Protein AF-A0A430REA7-F1 (afdb_monomer)

Radius of gyration: 22.7 Å; Cα contacts (8 Å, |Δi|>4): 441; chains: 1; bounding box: 52×57×70 Å

Mean predicted aligned error: 5.87 Å

Structure (mmCIF, N/CA/C/O backbone):
data_AF-A0A430REA7-F1
#
_entry.id   AF-A0A430REA7-F1
#
loop_
_atom_site.group_PDB
_atom_site.id
_atom_site.type_symbol
_atom_site.label_atom_id
_atom_site.label_alt_id
_atom_site.label_comp_id
_atom_site.label_asym_id
_atom_site.label_entity_id
_atom_site.label_seq_id
_atom_site.pdbx_PDB_ins_code
_atom_site.Cartn_x
_atom_site.Cartn_y
_atom_site.Cartn_z
_atom_site.occupancy
_atom_site.B_iso_or_equiv
_atom_site.auth_seq_id
_atom_site.auth_comp_id
_atom_site.auth_asym_id
_atom_site.auth_atom_id
_atom_site.pdbx_PDB_model_num
ATOM 1 N N . MET A 1 1 ? 3.239 -34.292 -0.287 1.00 52.84 1 MET A N 1
ATOM 2 C CA . MET A 1 1 ? 4.625 -33.836 -0.540 1.00 52.84 1 MET A CA 1
ATOM 3 C C . MET A 1 1 ? 4.836 -33.362 -1.980 1.00 52.84 1 MET A C 1
ATOM 5 O O . MET A 1 1 ? 5.429 -32.308 -2.137 1.00 52.84 1 MET A O 1
ATOM 9 N N . ALA A 1 2 ? 4.280 -34.024 -3.008 1.00 64.25 2 ALA A N 1
ATOM 10 C CA . ALA A 1 2 ? 4.435 -33.607 -4.414 1.00 64.25 2 ALA A CA 1
ATOM 11 C C . ALA A 1 2 ? 3.941 -32.174 -4.736 1.00 64.25 2 ALA A C 1
ATOM 13 O O . ALA A 1 2 ? 4.671 -31.403 -5.347 1.00 64.25 2 ALA A O 1
ATOM 14 N N . LEU A 1 3 ? 2.751 -31.774 -4.264 1.00 64.19 3 LEU A N 1
ATOM 15 C CA . LEU A 1 3 ? 2.187 -30.442 -4.552 1.00 64.19 3 LEU A CA 1
ATOM 16 C C . LEU A 1 3 ? 3.009 -29.290 -3.945 1.00 64.19 3 LEU A C 1
ATOM 18 O O . LEU A 1 3 ? 3.181 -28.255 -4.576 1.00 64.19 3 LEU A O 1
ATOM 22 N N . ALA A 1 4 ? 3.546 -29.481 -2.737 1.00 61.09 4 ALA A N 1
ATOM 23 C CA . ALA A 1 4 ? 4.394 -28.481 -2.088 1.00 61.09 4 ALA A CA 1
ATOM 24 C C . ALA A 1 4 ? 5.724 -28.291 -2.836 1.00 61.09 4 ALA A C 1
ATOM 26 O O . ALA A 1 4 ? 6.192 -27.166 -2.958 1.00 61.09 4 ALA A O 1
ATOM 27 N N . GLY A 1 5 ? 6.289 -29.374 -3.385 1.00 67.50 5 GLY A N 1
ATOM 28 C CA . GLY A 1 5 ? 7.481 -29.310 -4.231 1.00 67.50 5 GLY A CA 1
ATOM 29 C C . GLY A 1 5 ? 7.234 -28.538 -5.527 1.00 67.50 5 GLY A C 1
ATOM 30 O O . GLY A 1 5 ? 8.020 -27.660 -5.857 1.00 67.50 5 GLY A O 1
ATOM 31 N N . VAL A 1 6 ? 6.110 -28.798 -6.209 1.00 72.62 6 VAL A N 1
ATOM 32 C CA . VAL A 1 6 ? 5.724 -28.075 -7.438 1.00 72.62 6 VAL A CA 1
ATOM 33 C C . VAL A 1 6 ? 5.511 -26.588 -7.168 1.00 72.62 6 VAL A C 1
ATOM 35 O O . VAL A 1 6 ? 5.993 -25.748 -7.920 1.00 72.62 6 VAL A O 1
ATOM 38 N N . LEU A 1 7 ? 4.834 -26.253 -6.069 1.00 71.12 7 LEU A N 1
ATOM 39 C CA . LEU A 1 7 ? 4.615 -24.862 -5.686 1.00 71.12 7 LEU A CA 1
ATOM 40 C C . LEU A 1 7 ? 5.923 -24.166 -5.283 1.00 71.12 7 LEU A C 1
ATOM 42 O O . LEU A 1 7 ? 6.048 -22.978 -5.502 1.00 71.12 7 LEU A O 1
ATOM 46 N N . ALA A 1 8 ? 6.933 -24.871 -4.769 1.00 76.25 8 ALA A N 1
ATOM 47 C CA . ALA A 1 8 ? 8.230 -24.265 -4.459 1.00 76.25 8 ALA A CA 1
ATOM 48 C C . ALA A 1 8 ? 9.131 -24.037 -5.693 1.00 76.25 8 ALA A C 1
ATOM 50 O O . ALA A 1 8 ? 10.136 -23.334 -5.578 1.00 76.25 8 ALA A O 1
ATOM 51 N N . LEU A 1 9 ? 8.800 -24.595 -6.866 1.00 82.50 9 LEU A N 1
ATOM 52 C CA . LEU A 1 9 ? 9.648 -24.526 -8.067 1.00 82.50 9 LEU A CA 1
ATOM 53 C C . LEU A 1 9 ? 10.026 -23.104 -8.504 1.00 82.50 9 LEU A C 1
ATOM 55 O O . LEU A 1 9 ? 11.208 -22.902 -8.784 1.00 82.50 9 LEU A O 1
ATOM 59 N N . PRO A 1 10 ? 9.113 -22.110 -8.537 1.00 82.88 10 PRO A N 1
ATOM 60 C CA . PRO A 1 10 ? 9.491 -20.749 -8.906 1.00 82.88 10 PRO A CA 1
ATOM 61 C C . PRO A 1 10 ? 10.575 -20.201 -7.965 1.00 82.88 10 PRO A C 1
ATOM 63 O O . PRO A 1 10 ? 11.569 -19.627 -8.407 1.00 82.88 10 PRO A O 1
ATOM 66 N N . LEU A 1 11 ? 10.432 -20.440 -6.659 1.00 81.06 11 LEU A N 1
ATOM 67 C CA . LEU A 1 11 ? 11.394 -19.974 -5.662 1.00 81.06 11 LEU A CA 1
ATOM 68 C C . LEU A 1 11 ? 12.746 -20.665 -5.782 1.00 81.06 11 LEU A C 1
ATOM 70 O O . LEU A 1 11 ? 13.776 -20.011 -5.655 1.00 81.06 11 LEU A O 1
ATOM 74 N N . LEU A 1 12 ? 12.749 -21.970 -6.048 1.00 85.19 12 LEU A N 1
ATOM 75 C CA . LEU A 1 12 ? 13.980 -22.727 -6.268 1.00 85.19 12 LEU A CA 1
ATOM 76 C C . LEU A 1 12 ? 14.701 -22.263 -7.539 1.00 85.19 12 LEU A C 1
ATOM 78 O O . LEU A 1 12 ? 15.918 -22.082 -7.508 1.00 85.19 12 LEU A O 1
ATOM 82 N N . ALA A 1 13 ? 13.963 -22.008 -8.624 1.00 85.38 13 ALA A N 1
ATOM 83 C CA . ALA A 1 13 ? 14.522 -21.455 -9.856 1.00 85.38 13 ALA A CA 1
ATOM 84 C C . ALA A 1 13 ? 15.160 -20.082 -9.598 1.00 85.38 13 ALA A C 1
ATOM 86 O O . ALA A 1 13 ? 16.309 -19.850 -9.977 1.00 85.38 13 ALA A O 1
ATOM 87 N N . LEU A 1 14 ? 14.459 -19.215 -8.863 1.00 86.50 14 LEU A N 1
ATOM 88 C CA . LEU A 1 14 ? 14.962 -17.901 -8.477 1.00 86.50 14 LEU A CA 1
ATOM 89 C C . LEU A 1 14 ? 16.229 -17.995 -7.622 1.00 86.50 14 LEU A C 1
ATOM 91 O O . LEU A 1 14 ? 17.221 -17.347 -7.946 1.00 86.50 14 LEU A O 1
ATOM 95 N N . LEU A 1 15 ? 16.223 -18.826 -6.575 1.00 86.62 15 LEU A N 1
ATOM 96 C CA . LEU A 1 15 ? 17.383 -19.044 -5.706 1.00 86.62 15 LEU A CA 1
ATOM 97 C C . LEU A 1 15 ? 18.589 -19.532 -6.509 1.00 86.62 15 LEU A C 1
ATOM 99 O O . LEU A 1 15 ? 19.678 -18.985 -6.365 1.00 86.62 15 LEU A O 1
ATOM 103 N N . SER A 1 16 ? 18.390 -20.521 -7.383 1.00 88.31 16 SER A N 1
ATOM 104 C CA . SER A 1 16 ? 19.478 -21.106 -8.168 1.00 88.31 16 SER A CA 1
ATOM 105 C C . SER A 1 16 ? 20.167 -20.088 -9.080 1.00 88.31 16 SER A C 1
ATOM 107 O O . SER A 1 16 ? 21.394 -20.073 -9.152 1.00 88.31 16 SER A O 1
ATOM 109 N N . ARG A 1 17 ? 19.400 -19.197 -9.725 1.00 87.88 17 ARG A N 1
ATOM 110 C CA . ARG A 1 17 ? 19.945 -18.155 -10.604 1.00 87.88 17 ARG A CA 1
ATOM 111 C C . ARG A 1 17 ? 20.570 -17.001 -9.817 1.00 87.88 17 ARG A C 1
ATOM 113 O O . ARG A 1 17 ? 21.619 -16.499 -10.198 1.00 87.88 17 ARG A O 1
ATOM 120 N N . ALA A 1 18 ? 19.963 -16.621 -8.695 1.00 88.62 18 ALA A N 1
ATOM 121 C CA . ALA A 1 18 ? 20.412 -15.504 -7.869 1.00 88.62 18 ALA A CA 1
ATOM 122 C C . ALA A 1 18 ? 21.777 -15.730 -7.192 1.00 88.62 18 ALA A C 1
ATOM 124 O O . ALA A 1 18 ? 22.499 -14.763 -6.956 1.00 88.62 18 ALA A O 1
ATOM 125 N N . LEU A 1 19 ? 22.153 -16.982 -6.892 1.00 88.50 19 LEU A N 1
ATOM 126 C CA . LEU A 1 19 ? 23.428 -17.304 -6.231 1.00 88.50 19 LEU A CA 1
ATOM 127 C C . LEU A 1 19 ? 24.657 -16.798 -7.006 1.00 88.50 19 LEU A C 1
ATOM 129 O O . LEU A 1 19 ? 25.647 -16.419 -6.385 1.00 88.50 19 LEU A O 1
ATOM 133 N N . GLY A 1 20 ? 24.581 -16.748 -8.341 1.00 89.88 20 GLY A N 1
ATOM 134 C CA . GLY A 1 20 ? 25.658 -16.231 -9.193 1.00 89.88 20 GLY A CA 1
ATOM 135 C C . GLY A 1 20 ? 25.847 -14.711 -9.126 1.00 89.88 20 GLY A C 1
ATOM 136 O O . GLY A 1 20 ? 26.911 -14.224 -9.487 1.00 89.88 20 GLY A O 1
ATOM 137 N N . HIS A 1 21 ? 24.855 -13.975 -8.616 1.00 90.94 21 HIS A N 1
ATOM 138 C CA . HIS A 1 21 ? 24.785 -12.508 -8.666 1.00 90.94 21 HIS A CA 1
ATOM 139 C C . HIS A 1 21 ? 24.723 -11.861 -7.271 1.00 90.94 21 HIS A C 1
ATOM 141 O O . HIS A 1 21 ? 24.346 -10.699 -7.120 1.00 90.94 21 HIS A O 1
ATOM 147 N N . LEU A 1 22 ? 25.095 -12.599 -6.217 1.00 87.06 22 LEU A N 1
ATOM 148 C CA . LEU A 1 22 ? 25.048 -12.093 -4.839 1.00 87.06 22 LEU A CA 1
ATOM 149 C C . LEU A 1 22 ? 25.980 -10.898 -4.603 1.00 87.06 22 LEU A C 1
ATOM 151 O O . LEU A 1 22 ? 25.633 -10.012 -3.827 1.00 87.06 22 LEU A O 1
ATOM 155 N N . ALA A 1 23 ? 27.143 -10.867 -5.260 1.00 87.69 23 ALA A N 1
ATOM 156 C CA . ALA A 1 23 ? 28.088 -9.758 -5.136 1.00 87.69 23 ALA A CA 1
ATOM 157 C C . ALA A 1 23 ? 27.493 -8.454 -5.692 1.00 87.69 23 ALA A C 1
ATOM 159 O O . ALA A 1 23 ? 27.459 -7.448 -4.990 1.00 87.69 23 ALA A O 1
ATOM 160 N N . GLU A 1 24 ? 26.926 -8.509 -6.900 1.00 85.00 24 GLU A N 1
ATOM 161 C CA . GLU A 1 24 ? 26.259 -7.380 -7.563 1.00 85.00 24 GLU A CA 1
ATOM 162 C C . GLU A 1 24 ? 25.025 -6.912 -6.782 1.00 85.00 24 GLU A C 1
ATOM 164 O O . GLU A 1 24 ? 24.774 -5.716 -6.643 1.00 85.00 24 GLU A O 1
ATOM 169 N N . ALA A 1 25 ? 24.261 -7.847 -6.208 1.00 83.62 25 ALA A N 1
ATOM 170 C CA . ALA A 1 25 ? 23.158 -7.503 -5.318 1.00 83.62 25 ALA A CA 1
ATOM 171 C C . ALA A 1 25 ? 23.638 -6.870 -4.004 1.00 83.62 25 ALA A C 1
ATOM 173 O O . ALA A 1 25 ? 22.914 -6.063 -3.421 1.00 83.62 25 ALA A O 1
ATOM 174 N N . GLY A 1 26 ? 24.838 -7.211 -3.530 1.00 86.56 26 GLY A N 1
ATOM 175 C CA . GLY A 1 26 ? 25.468 -6.590 -2.366 1.00 86.56 26 GLY A CA 1
ATOM 176 C C . GLY A 1 26 ? 25.757 -5.099 -2.564 1.00 86.56 26 GLY A C 1
ATOM 177 O O . GLY A 1 26 ? 25.690 -4.335 -1.602 1.00 86.56 26 GLY A O 1
ATOM 178 N N . GLU A 1 27 ? 25.990 -4.660 -3.803 1.00 89.81 27 GLU A N 1
ATOM 179 C CA . GLU A 1 27 ? 26.187 -3.242 -4.128 1.00 89.81 27 GLU A CA 1
ATOM 180 C C . GLU A 1 27 ? 24.910 -2.412 -3.929 1.00 89.81 27 GLU A C 1
ATOM 182 O O . GLU A 1 27 ? 24.995 -1.231 -3.607 1.00 89.81 27 GLU A O 1
ATOM 187 N N . ALA A 1 28 ? 23.729 -3.031 -4.037 1.00 90.94 28 ALA A N 1
ATOM 188 C CA . ALA A 1 28 ? 22.422 -2.380 -3.902 1.00 90.94 28 ALA A CA 1
ATOM 189 C C . ALA A 1 28 ? 21.916 -2.266 -2.445 1.00 90.94 28 ALA A C 1
ATOM 191 O O . ALA A 1 28 ? 20.705 -2.183 -2.198 1.00 90.94 28 ALA A O 1
ATOM 192 N N . TRP A 1 29 ? 22.816 -2.306 -1.457 1.00 93.31 29 TRP A N 1
ATOM 193 C CA . TRP A 1 29 ? 22.459 -2.250 -0.032 1.00 93.31 29 TRP A CA 1
ATOM 194 C C . TRP A 1 29 ? 21.768 -0.933 0.357 1.00 93.31 29 TRP A C 1
ATOM 196 O O . TRP A 1 29 ? 20.893 -0.921 1.223 1.00 93.31 29 TRP A O 1
ATOM 206 N N . ASP A 1 30 ? 22.123 0.170 -0.298 1.00 95.12 30 ASP A N 1
ATOM 207 C CA . ASP A 1 30 ? 21.530 1.493 -0.108 1.00 95.12 30 ASP A CA 1
ATOM 208 C C . ASP A 1 30 ? 20.049 1.500 -0.525 1.00 95.12 30 ASP A C 1
ATOM 210 O O . ASP A 1 30 ? 19.182 1.977 0.213 1.00 95.12 30 ASP A O 1
ATOM 214 N N . VAL A 1 31 ? 19.729 0.868 -1.657 1.00 96.25 31 VAL A N 1
ATOM 215 C CA . VAL A 1 31 ? 18.356 0.678 -2.140 1.00 96.25 31 VAL A CA 1
ATOM 216 C C . VAL A 1 31 ? 17.584 -0.287 -1.241 1.00 96.25 31 VAL A C 1
ATOM 218 O O . VAL A 1 31 ? 16.389 -0.078 -0.996 1.00 96.25 31 VAL A O 1
ATOM 221 N N . ALA A 1 32 ? 18.242 -1.314 -0.697 1.00 95.75 32 ALA A N 1
ATOM 222 C CA . ALA A 1 32 ? 17.638 -2.201 0.294 1.00 95.75 32 ALA A CA 1
ATOM 223 C C . ALA A 1 32 ? 17.255 -1.435 1.574 1.00 95.75 32 ALA A C 1
ATOM 225 O O . ALA A 1 32 ? 16.122 -1.560 2.046 1.00 95.75 32 ALA A O 1
ATOM 226 N N . LEU A 1 33 ? 18.142 -0.576 2.089 1.00 96.50 33 LEU A N 1
ATOM 227 C CA . LEU A 1 33 ? 17.845 0.290 3.232 1.00 96.50 33 LEU A CA 1
ATOM 228 C C . LEU A 1 33 ? 16.743 1.303 2.931 1.00 96.50 33 LEU A C 1
ATOM 230 O O . LEU A 1 33 ? 15.863 1.492 3.769 1.00 96.50 33 LEU A O 1
ATOM 234 N N . ASN A 1 34 ? 16.738 1.919 1.748 1.00 96.56 34 ASN A N 1
ATOM 235 C CA . ASN A 1 34 ? 15.669 2.840 1.366 1.00 96.56 34 ASN A CA 1
ATOM 236 C C . ASN A 1 34 ? 14.310 2.123 1.294 1.00 96.56 34 ASN A C 1
ATOM 238 O O . ASN A 1 34 ? 13.304 2.620 1.796 1.00 96.56 34 ASN A O 1
ATOM 242 N N . SER A 1 35 ? 14.288 0.907 0.742 1.00 97.12 35 SER A N 1
ATOM 243 C CA . SER A 1 35 ? 13.084 0.068 0.682 1.00 97.12 35 SER A CA 1
ATOM 244 C C . SER A 1 35 ? 12.581 -0.297 2.074 1.00 97.12 35 SER A C 1
ATOM 246 O O . SER A 1 35 ? 11.384 -0.183 2.340 1.00 97.12 35 SER A O 1
ATOM 248 N N . LEU A 1 36 ? 13.485 -0.683 2.978 1.00 97.19 36 LEU A N 1
ATOM 249 C CA . LEU A 1 36 ? 13.166 -0.963 4.376 1.00 97.19 36 LEU A CA 1
ATOM 250 C C . LEU A 1 36 ? 12.613 0.284 5.081 1.00 97.19 36 LEU A C 1
ATOM 252 O O . LEU A 1 36 ? 11.558 0.217 5.707 1.00 97.19 36 LEU A O 1
ATOM 256 N N . ALA A 1 37 ? 13.292 1.425 4.956 1.00 98.12 37 ALA A N 1
ATOM 257 C CA . ALA A 1 37 ? 12.905 2.670 5.609 1.00 98.12 37 ALA A CA 1
ATOM 258 C C . ALA A 1 37 ? 11.532 3.161 5.133 1.00 98.12 37 ALA A C 1
ATOM 260 O O . ALA A 1 37 ? 10.659 3.442 5.956 1.00 98.12 37 ALA A O 1
ATOM 261 N N . LEU A 1 38 ? 11.310 3.215 3.815 1.00 98.31 38 LEU A N 1
ATOM 262 C CA . LEU A 1 38 ? 10.045 3.665 3.239 1.00 98.31 38 LEU A CA 1
ATOM 263 C C . LEU A 1 38 ? 8.897 2.711 3.574 1.00 98.31 38 LEU A C 1
ATOM 265 O O . LEU A 1 38 ? 7.826 3.172 3.967 1.00 98.31 38 LEU A O 1
ATOM 269 N N . SER A 1 39 ? 9.095 1.395 3.449 1.00 97.75 39 SER A N 1
ATOM 270 C CA . SER A 1 39 ? 8.041 0.417 3.758 1.00 97.75 39 SER A CA 1
ATOM 271 C C . SER A 1 39 ? 7.704 0.386 5.251 1.00 97.75 39 SER A C 1
ATOM 273 O O . SER A 1 39 ? 6.524 0.347 5.605 1.00 97.75 39 SER A O 1
ATOM 275 N N . ALA A 1 40 ? 8.694 0.489 6.144 1.00 98.00 40 ALA A N 1
ATOM 276 C CA . ALA A 1 40 ? 8.465 0.584 7.584 1.00 98.00 40 ALA A CA 1
ATOM 277 C C . ALA A 1 40 ? 7.733 1.881 7.959 1.00 98.00 40 ALA A C 1
ATOM 279 O O . ALA A 1 40 ? 6.707 1.838 8.642 1.00 98.00 40 ALA A O 1
ATOM 280 N N . LEU A 1 41 ? 8.202 3.034 7.471 1.00 98.56 41 LEU A N 1
ATOM 281 C CA . LEU A 1 41 ? 7.573 4.324 7.752 1.00 98.56 41 LEU A CA 1
ATOM 282 C C . LEU A 1 41 ? 6.157 4.401 7.169 1.00 98.56 41 LEU A C 1
ATOM 284 O O . LEU A 1 41 ? 5.222 4.771 7.877 1.00 98.56 41 LEU A O 1
ATOM 288 N N . GLY A 1 42 ? 5.972 3.982 5.917 1.00 98.62 42 GLY A N 1
ATOM 289 C CA . GLY A 1 42 ? 4.661 3.910 5.277 1.00 98.62 42 GLY A CA 1
ATOM 290 C C . GLY A 1 42 ? 3.697 2.996 6.035 1.00 98.62 42 GLY A C 1
ATOM 291 O O . GLY A 1 42 ? 2.528 3.343 6.207 1.00 98.62 42 GLY A O 1
ATOM 292 N N . THR A 1 43 ? 4.187 1.877 6.576 1.00 98.44 43 THR A N 1
ATOM 293 C CA . THR A 1 43 ? 3.389 0.973 7.417 1.00 98.44 43 THR A CA 1
ATOM 294 C C . THR A 1 43 ? 2.934 1.666 8.693 1.00 98.44 43 THR A C 1
ATOM 296 O O . THR A 1 43 ? 1.753 1.610 9.026 1.00 98.44 43 THR A O 1
ATOM 299 N N . LEU A 1 44 ? 3.837 2.356 9.395 1.00 98.44 44 LEU A N 1
ATOM 300 C CA . LEU A 1 44 ? 3.504 3.077 10.626 1.00 98.44 44 LEU A CA 1
ATOM 301 C C . LEU A 1 44 ? 2.480 4.193 10.380 1.00 98.44 44 LEU A C 1
ATOM 303 O O . LEU A 1 44 ? 1.517 4.309 11.139 1.00 98.44 44 LEU A O 1
ATOM 307 N N . LEU A 1 45 ? 2.651 4.971 9.307 1.00 98.69 45 LEU A N 1
ATOM 308 C CA . LEU A 1 45 ? 1.713 6.029 8.918 1.00 98.69 45 LEU A CA 1
ATOM 309 C C . LEU A 1 45 ? 0.329 5.455 8.596 1.00 98.69 45 LEU A C 1
ATOM 311 O O . LEU A 1 45 ? -0.681 5.920 9.127 1.00 98.69 45 LEU A O 1
ATOM 315 N N . THR A 1 46 ? 0.289 4.395 7.789 1.00 98.56 46 THR A N 1
ATOM 316 C CA . THR A 1 46 ? -0.952 3.736 7.367 1.00 98.56 46 THR A CA 1
ATOM 317 C C . THR A 1 46 ? -1.675 3.074 8.544 1.00 98.56 46 THR A C 1
ATOM 319 O O . THR A 1 46 ? -2.889 3.213 8.682 1.00 98.56 46 THR A O 1
ATOM 322 N N . LEU A 1 47 ? -0.947 2.391 9.436 1.00 97.75 47 LEU A N 1
ATOM 323 C CA . LEU A 1 47 ? -1.509 1.822 10.665 1.00 97.75 47 LEU A CA 1
ATOM 324 C C . LEU A 1 47 ? -2.068 2.910 11.578 1.00 97.75 47 LEU A C 1
ATOM 326 O O . LEU A 1 47 ? -3.191 2.784 12.067 1.00 97.75 47 LEU A O 1
ATOM 330 N N . GLY A 1 48 ? -1.298 3.976 11.811 1.00 98.00 48 GLY A N 1
ATOM 331 C CA . GLY A 1 48 ? -1.707 5.084 12.668 1.00 98.00 48 GLY A CA 1
ATOM 332 C C . GLY A 1 48 ? -2.991 5.741 12.167 1.00 98.00 48 GLY A C 1
ATOM 333 O O . GLY A 1 48 ? -3.930 5.946 12.941 1.00 98.00 48 GLY A O 1
ATOM 334 N N . LEU A 1 49 ? -3.070 6.000 10.862 1.00 98.50 49 LEU A N 1
ATOM 335 C CA . LEU A 1 49 ? -4.246 6.602 10.247 1.00 98.50 49 LEU A CA 1
ATOM 336 C C . LEU A 1 49 ? -5.435 5.634 10.188 1.00 98.50 49 LEU A C 1
ATOM 338 O O . LEU A 1 49 ? -6.555 6.028 10.508 1.00 98.50 49 LEU A O 1
ATOM 342 N N . GLY A 1 50 ? -5.201 4.354 9.890 1.00 98.19 50 GLY A N 1
ATOM 343 C CA . GLY A 1 50 ? -6.220 3.303 9.945 1.00 98.19 50 GLY A CA 1
ATOM 344 C C . GLY A 1 50 ? -6.840 3.150 11.338 1.00 98.19 50 GLY A C 1
ATOM 345 O O . GLY A 1 50 ? -8.061 3.052 11.460 1.00 98.19 50 GLY A O 1
ATOM 346 N N . LEU A 1 51 ? -6.030 3.215 12.403 1.00 97.19 51 LEU A N 1
ATOM 347 C CA . LEU A 1 51 ? -6.511 3.249 13.789 1.00 97.19 51 LEU A CA 1
ATOM 348 C C . LEU A 1 51 ? -7.316 4.513 14.089 1.00 97.19 51 LEU A C 1
ATOM 350 O O . LEU A 1 51 ? -8.374 4.424 14.713 1.00 97.19 51 LEU A O 1
ATOM 354 N N . ALA A 1 52 ? -6.836 5.679 13.649 1.00 97.62 52 ALA A N 1
ATOM 355 C CA . ALA A 1 52 ? -7.526 6.948 13.853 1.00 97.62 52 ALA A CA 1
ATOM 356 C C . ALA A 1 52 ? -8.904 6.959 13.171 1.00 97.62 52 ALA A C 1
ATOM 358 O O . ALA A 1 52 ? -9.892 7.371 13.783 1.00 97.62 52 ALA A O 1
ATOM 359 N N . LEU A 1 53 ? -9.003 6.433 11.947 1.00 98.12 53 LEU A N 1
ATOM 360 C CA . LEU A 1 53 ? -10.276 6.258 11.247 1.00 98.12 53 LEU A CA 1
ATOM 361 C C . LEU A 1 53 ? -11.148 5.184 11.885 1.00 98.12 53 LEU A C 1
ATOM 363 O O . LEU A 1 53 ? -12.350 5.388 12.004 1.00 98.12 53 LEU A O 1
ATOM 367 N N . GLY A 1 54 ? -10.564 4.073 12.345 1.00 96.81 54 GLY A N 1
ATOM 368 C CA . GLY A 1 54 ? -11.272 3.037 13.100 1.00 96.81 54 GLY A CA 1
ATOM 369 C C . GLY A 1 54 ? -11.951 3.632 14.329 1.00 96.81 54 GLY A C 1
ATOM 370 O O . GLY A 1 54 ? -13.144 3.440 14.559 1.00 96.81 54 GLY A O 1
ATOM 371 N N . TRP A 1 55 ? -11.202 4.438 15.075 1.00 95.69 55 TRP A N 1
ATOM 372 C CA . TRP A 1 55 ? -11.689 5.168 16.235 1.00 95.69 55 TRP A CA 1
ATOM 373 C C . TRP A 1 55 ? -12.793 6.159 15.871 1.00 95.69 55 TRP A C 1
ATOM 375 O O . TRP A 1 55 ? -13.850 6.174 16.506 1.00 95.69 55 TRP A O 1
ATOM 385 N N . ALA A 1 56 ? -12.568 6.971 14.836 1.00 97.44 56 ALA A N 1
ATOM 386 C CA . ALA A 1 56 ? -13.530 7.959 14.371 1.00 97.44 56 ALA A CA 1
ATOM 387 C C . ALA A 1 56 ? -14.827 7.304 13.872 1.00 97.44 56 ALA A C 1
ATOM 389 O O . ALA A 1 56 ? -15.916 7.793 14.160 1.00 97.44 56 ALA A O 1
ATOM 390 N N . ALA A 1 57 ? -14.734 6.161 13.197 1.00 97.12 57 ALA A N 1
ATOM 391 C CA . ALA A 1 57 ? -15.888 5.419 12.719 1.00 97.12 57 ALA A CA 1
ATOM 392 C C . ALA A 1 57 ? -16.731 4.853 13.861 1.00 97.12 57 ALA A C 1
ATOM 394 O O . ALA A 1 57 ? -17.953 5.020 13.870 1.00 97.12 57 ALA A O 1
ATOM 395 N N . LEU A 1 58 ? -16.076 4.226 14.843 1.00 95.44 58 LEU A N 1
ATOM 396 C CA . LEU A 1 58 ? -16.737 3.622 16.000 1.00 95.44 58 LEU A CA 1
ATOM 397 C C . LEU A 1 58 ? -17.376 4.681 16.904 1.00 95.44 58 LEU A C 1
ATOM 399 O O . LEU A 1 58 ? -18.507 4.504 17.345 1.00 95.44 58 LEU A O 1
ATOM 403 N N . LEU A 1 59 ? -16.689 5.803 17.152 1.00 94.69 59 LEU A N 1
ATOM 404 C CA . LEU A 1 59 ? -17.246 6.904 17.943 1.00 94.69 59 LEU A CA 1
ATOM 405 C C . LEU A 1 59 ? -18.232 7.773 17.166 1.00 94.69 59 LEU A C 1
ATOM 407 O O . LEU A 1 59 ? -19.067 8.424 17.782 1.00 94.69 59 LEU A O 1
ATOM 411 N N . GLY A 1 60 ? -18.116 7.842 15.843 1.00 96.19 60 GLY A N 1
ATOM 412 C CA . GLY A 1 60 ? -18.970 8.652 14.979 1.00 96.19 60 GLY A CA 1
ATOM 413 C C . GLY A 1 60 ? -20.252 7.954 14.537 1.00 96.19 60 GLY A C 1
ATOM 414 O O . GLY A 1 60 ? -21.139 8.619 14.007 1.00 96.19 60 GLY A O 1
ATOM 415 N N . GLY A 1 61 ? -20.360 6.637 14.735 1.00 95.12 61 GLY A N 1
ATOM 416 C CA . GLY A 1 61 ? -21.453 5.845 14.170 1.00 95.12 61 GLY A CA 1
ATOM 417 C C . GLY A 1 61 ? -21.441 5.892 12.642 1.00 95.12 61 GLY A C 1
ATOM 418 O O . GLY A 1 61 ? -22.467 6.158 12.016 1.00 95.12 61 GLY A O 1
ATOM 419 N N . VAL A 1 62 ? -20.259 5.730 12.038 1.00 96.06 62 VAL A N 1
ATOM 420 C CA . VAL A 1 62 ? -20.101 5.735 10.578 1.00 96.06 62 VAL A CA 1
ATOM 421 C C . VAL A 1 62 ? -20.814 4.520 9.979 1.00 96.06 62 VAL A C 1
ATOM 423 O O . VAL A 1 62 ? -20.580 3.384 10.386 1.00 96.06 62 VAL A O 1
ATOM 426 N N . GLY A 1 63 ? -21.708 4.781 9.023 1.00 94.25 63 GLY A N 1
ATOM 427 C CA . GLY A 1 63 ? -22.481 3.759 8.320 1.00 94.25 63 GLY A CA 1
ATOM 428 C C . GLY A 1 63 ? -21.793 3.235 7.056 1.00 94.25 63 GLY A C 1
ATOM 429 O O . GLY A 1 63 ? -20.827 3.814 6.562 1.00 94.25 63 GLY A O 1
ATOM 430 N N . ARG A 1 64 ? -22.360 2.163 6.490 1.00 94.88 64 ARG A N 1
ATOM 431 C CA . ARG A 1 64 ? -21.813 1.418 5.339 1.00 94.88 64 ARG A CA 1
ATOM 432 C C . ARG A 1 64 ? -21.546 2.267 4.095 1.00 94.88 64 ARG A C 1
ATOM 434 O O . ARG A 1 64 ? -20.603 1.983 3.370 1.00 94.88 64 ARG A O 1
ATOM 441 N N . SER A 1 65 ? -22.360 3.288 3.833 1.00 95.81 65 SER A N 1
ATOM 442 C CA . SER A 1 65 ? -22.196 4.148 2.654 1.00 95.81 65 SER A CA 1
ATOM 443 C C . SER A 1 65 ? -20.875 4.915 2.689 1.00 95.81 65 SER A C 1
ATOM 445 O O . SER A 1 65 ? -20.127 4.906 1.717 1.00 95.81 65 SER A O 1
ATOM 447 N N . LEU A 1 66 ? -20.555 5.529 3.828 1.00 96.19 66 LEU A N 1
ATOM 448 C CA . LEU A 1 66 ? -19.338 6.317 3.988 1.00 96.19 66 LEU A CA 1
ATOM 449 C C . LEU A 1 66 ? -18.089 5.429 4.084 1.00 96.19 66 LEU A C 1
ATOM 451 O O . LEU A 1 66 ? -17.034 5.799 3.578 1.00 96.19 66 LEU A O 1
ATOM 455 N N . GLU A 1 67 ? -18.213 4.230 4.661 1.00 97.12 67 GLU A N 1
ATOM 456 C CA . GLU A 1 67 ? -17.166 3.203 4.554 1.00 97.12 67 GLU A CA 1
ATOM 457 C C . GLU A 1 67 ? -16.931 2.786 3.105 1.00 97.12 67 GLU A C 1
ATOM 459 O O . GLU A 1 67 ? -15.787 2.635 2.693 1.00 97.12 67 GLU A O 1
ATOM 464 N N . GLY A 1 68 ? -18.004 2.649 2.322 1.00 97.19 68 GLY A N 1
ATOM 465 C CA . GLY A 1 68 ? -17.929 2.390 0.890 1.00 97.19 68 GLY A CA 1
ATOM 466 C C . GLY A 1 68 ? -17.107 3.452 0.163 1.00 97.19 68 GLY A C 1
ATOM 467 O O . GLY A 1 68 ? -16.215 3.095 -0.595 1.00 97.19 68 GLY A O 1
ATOM 468 N N . VAL A 1 69 ? -17.328 4.740 0.453 1.00 96.88 69 VAL A N 1
ATOM 469 C CA . VAL A 1 69 ? -16.535 5.846 -0.122 1.00 96.88 69 VAL A CA 1
ATOM 470 C C . VAL A 1 69 ? -15.046 5.705 0.202 1.00 96.88 69 VAL A C 1
ATOM 472 O O . VAL A 1 69 ? -14.217 5.840 -0.693 1.00 96.88 69 VAL A O 1
ATOM 475 N N . LEU A 1 70 ? -14.702 5.383 1.454 1.00 97.38 70 LEU A N 1
ATOM 476 C CA . LEU A 1 70 ? -13.312 5.129 1.843 1.00 97.38 70 LEU A CA 1
ATOM 477 C C . LEU A 1 70 ? -12.719 3.939 1.065 1.00 97.38 70 LEU A C 1
ATOM 479 O O . LEU A 1 70 ? -11.583 4.005 0.600 1.00 97.38 70 LEU A O 1
ATOM 483 N N . LEU A 1 71 ? -13.487 2.858 0.904 1.00 96.75 71 LEU A N 1
ATOM 484 C CA . LEU A 1 71 ? -13.034 1.635 0.236 1.00 96.75 71 LEU A CA 1
ATOM 485 C C . LEU A 1 71 ? -12.915 1.770 -1.282 1.00 96.75 71 LEU A C 1
ATOM 487 O O . LEU A 1 71 ? -12.049 1.122 -1.866 1.00 96.75 71 LEU A O 1
ATOM 491 N N . LEU A 1 72 ? -13.713 2.633 -1.916 1.00 95.44 72 LEU A N 1
ATOM 492 C CA . LEU A 1 72 ? -13.578 2.937 -3.343 1.00 95.44 72 LEU A CA 1
ATOM 493 C C . LEU A 1 72 ? -12.157 3.393 -3.690 1.00 95.44 72 LEU A C 1
ATOM 495 O O . LEU A 1 72 ? -11.625 2.969 -4.711 1.00 95.44 72 LEU A O 1
ATOM 499 N N . GLY A 1 73 ? -11.515 4.178 -2.816 1.00 90.88 73 GLY A N 1
ATOM 500 C CA . GLY A 1 73 ? -10.129 4.611 -3.011 1.00 90.88 73 GLY A CA 1
ATOM 501 C C . GLY A 1 73 ? -9.116 3.460 -3.020 1.00 90.88 73 GLY A C 1
ATOM 502 O O . GLY A 1 73 ? -8.138 3.513 -3.758 1.00 90.88 73 GLY A O 1
ATOM 503 N N . TYR A 1 74 ? -9.364 2.391 -2.257 1.00 94.56 74 TYR A N 1
ATOM 504 C CA . TYR A 1 74 ? -8.484 1.217 -2.213 1.00 94.56 74 TYR A CA 1
ATOM 505 C C . TYR A 1 74 ? -8.670 0.279 -3.410 1.00 94.56 74 TYR A C 1
ATOM 507 O O . TYR A 1 74 ? -7.731 -0.404 -3.810 1.00 94.56 74 TYR A O 1
ATOM 515 N N . PHE A 1 75 ? -9.856 0.256 -4.023 1.00 93.50 75 PHE A N 1
ATOM 516 C CA . PHE A 1 75 ? -10.083 -0.541 -5.233 1.00 93.50 75 PHE A CA 1
ATOM 517 C C . PHE A 1 75 ? -9.410 0.045 -6.485 1.00 93.50 75 PHE A C 1
ATOM 519 O O . PHE A 1 75 ? -9.259 -0.663 -7.480 1.00 93.50 75 PHE A O 1
ATOM 526 N N . ILE A 1 76 ? -8.971 1.308 -6.441 1.00 93.56 76 ILE A N 1
ATOM 527 C CA . ILE A 1 76 ? -8.132 1.910 -7.483 1.00 93.56 76 ILE A CA 1
ATOM 528 C C . ILE A 1 76 ? -6.721 1.319 -7.368 1.00 93.56 76 ILE A C 1
ATOM 530 O O . ILE A 1 76 ? -6.103 1.489 -6.323 1.00 93.56 76 ILE A O 1
ATOM 534 N N . PRO A 1 77 ? -6.151 0.682 -8.408 1.00 94.00 77 PRO A N 1
ATOM 535 C CA . PRO A 1 77 ? -4.824 0.077 -8.316 1.00 94.00 77 PRO A CA 1
ATOM 536 C C . PRO A 1 77 ? -3.741 1.050 -7.804 1.00 94.00 77 PRO A C 1
ATOM 538 O O . PRO A 1 77 ? -3.779 2.234 -8.151 1.00 94.00 77 PRO A O 1
ATOM 541 N N . PRO A 1 78 ? -2.726 0.583 -7.047 1.00 94.50 78 PRO A N 1
ATOM 542 C CA . PRO A 1 78 ? -1.712 1.463 -6.459 1.00 94.50 78 PRO A CA 1
ATOM 543 C C . PRO A 1 78 ? -0.990 2.341 -7.487 1.00 94.50 78 PRO A C 1
ATOM 545 O O . PRO A 1 78 ? -0.783 3.523 -7.243 1.00 94.50 78 PRO A O 1
ATOM 548 N N . PHE A 1 79 ? -0.650 1.795 -8.661 1.00 95.12 79 PHE A N 1
ATOM 549 C CA . PHE A 1 79 ? -0.030 2.561 -9.751 1.00 95.12 79 PHE A CA 1
ATOM 550 C C . PHE A 1 79 ? -0.914 3.734 -10.205 1.00 95.12 79 PHE A C 1
ATOM 552 O O . PHE A 1 79 ? -0.439 4.858 -10.340 1.00 95.12 79 PHE A O 1
ATOM 559 N N . VAL A 1 80 ? -2.220 3.490 -10.365 1.00 96.31 80 VAL A N 1
ATOM 560 C CA . VAL A 1 80 ? -3.208 4.516 -10.734 1.00 96.31 80 VAL A CA 1
ATOM 561 C C . VAL A 1 80 ? -3.368 5.542 -9.611 1.00 96.31 80 VAL A C 1
ATOM 563 O O . VAL A 1 80 ? -3.472 6.733 -9.886 1.00 96.31 80 VAL A O 1
ATOM 566 N N . THR A 1 81 ? -3.306 5.107 -8.349 1.00 96.75 81 THR A N 1
ATOM 567 C CA . THR A 1 81 ? -3.271 6.020 -7.196 1.00 96.75 81 THR A CA 1
ATOM 568 C C . THR A 1 81 ? -2.033 6.922 -7.233 1.00 96.75 81 THR A C 1
ATOM 570 O O . THR A 1 81 ? -2.160 8.126 -7.039 1.00 96.75 81 THR A O 1
ATOM 573 N N . GLY A 1 82 ? -0.853 6.373 -7.541 1.00 97.06 82 GLY A N 1
ATOM 574 C CA . GLY A 1 82 ? 0.381 7.146 -7.713 1.00 97.06 82 GLY A CA 1
ATOM 575 C C . GLY A 1 82 ? 0.261 8.209 -8.809 1.00 97.06 82 GLY A C 1
ATOM 576 O O . GLY A 1 82 ? 0.579 9.368 -8.559 1.00 97.06 82 GLY A O 1
ATOM 577 N N . MET A 1 83 ? -0.275 7.838 -9.979 1.00 96.88 83 MET A N 1
ATOM 578 C CA . MET A 1 83 ? -0.548 8.776 -11.081 1.00 96.88 83 MET A CA 1
ATOM 579 C C . MET A 1 83 ? -1.549 9.863 -10.679 1.00 96.88 83 MET A C 1
ATOM 581 O O . MET A 1 83 ? -1.320 11.041 -10.927 1.00 96.88 83 MET A O 1
ATOM 585 N N . GLY A 1 84 ? -2.647 9.488 -10.018 1.00 96.81 84 GLY A N 1
ATOM 586 C CA . GLY A 1 84 ? -3.657 10.448 -9.582 1.00 96.81 84 GLY A CA 1
ATOM 587 C C . GLY A 1 84 ? -3.128 11.452 -8.566 1.00 96.81 84 GLY A C 1
ATOM 588 O O . GLY A 1 84 ? -3.384 12.645 -8.699 1.00 96.81 84 GLY A O 1
ATOM 589 N N . VAL A 1 85 ? -2.329 10.989 -7.600 1.00 96.75 85 VAL A N 1
ATOM 590 C CA . VAL A 1 85 ? -1.662 11.866 -6.630 1.00 96.75 85 VAL A CA 1
ATOM 591 C C . VAL A 1 85 ? -0.657 12.787 -7.322 1.00 96.75 85 VAL A C 1
ATOM 593 O O . VAL A 1 85 ? -0.676 13.981 -7.034 1.00 96.75 85 VAL A O 1
ATOM 596 N N . LEU A 1 86 ? 0.160 12.273 -8.251 1.00 96.31 86 LEU A N 1
ATOM 597 C CA . LEU A 1 86 ? 1.104 13.081 -9.034 1.00 96.31 86 LEU A CA 1
ATOM 598 C C . LEU A 1 86 ? 0.383 14.237 -9.741 1.00 96.31 86 LEU A C 1
ATOM 600 O O . LEU A 1 86 ? 0.689 15.402 -9.498 1.00 96.31 86 LEU A O 1
ATOM 604 N N . PHE A 1 87 ? -0.632 13.920 -10.543 1.00 95.56 87 PHE A N 1
ATOM 605 C CA . PHE A 1 87 ? -1.375 14.916 -11.315 1.00 95.56 87 PHE A CA 1
ATOM 606 C C . PHE A 1 87 ? -2.156 15.894 -10.435 1.00 95.56 87 PHE A C 1
ATOM 608 O O . PHE A 1 87 ? -2.227 17.086 -10.732 1.00 95.56 87 PHE A O 1
ATOM 615 N N . SER A 1 88 ? -2.727 15.428 -9.322 1.00 96.44 88 SER A N 1
ATOM 616 C CA . SER A 1 88 ? -3.394 16.314 -8.366 1.00 96.44 88 SER A CA 1
ATOM 617 C C . SER A 1 88 ? -2.413 17.270 -7.695 1.00 96.44 88 SER A C 1
ATOM 619 O O . SER A 1 88 ? -2.745 18.434 -7.484 1.00 96.44 88 SER A O 1
ATOM 621 N N . MET A 1 89 ? -1.205 16.813 -7.362 1.00 95.81 89 MET A N 1
ATOM 622 C CA . MET A 1 89 ? -0.166 17.680 -6.810 1.00 95.81 89 MET A CA 1
ATOM 623 C C . MET A 1 89 ? 0.275 18.737 -7.823 1.00 95.81 89 MET A C 1
ATOM 625 O O . MET A 1 89 ? 0.348 19.910 -7.465 1.00 95.81 89 MET A O 1
ATOM 629 N N . GLU A 1 90 ? 0.484 18.354 -9.084 1.00 93.38 90 GLU A N 1
ATOM 630 C CA . GLU A 1 90 ? 0.801 19.289 -10.169 1.00 93.38 90 GLU A CA 1
ATOM 631 C C . GLU A 1 90 ? -0.296 20.343 -10.356 1.00 93.38 90 GLU A C 1
ATOM 633 O O . GLU A 1 90 ? 0.001 21.537 -10.407 1.00 93.38 90 GLU A O 1
ATOM 638 N N . LEU A 1 91 ? -1.566 19.921 -10.370 1.00 93.06 91 LEU A N 1
ATOM 639 C CA . LEU A 1 91 ? -2.723 20.817 -10.438 1.00 93.06 91 LEU A CA 1
ATOM 640 C C . LEU A 1 91 ? -2.762 21.809 -9.265 1.00 93.06 91 LEU A C 1
ATOM 642 O O . LEU A 1 91 ? -3.103 22.976 -9.450 1.00 93.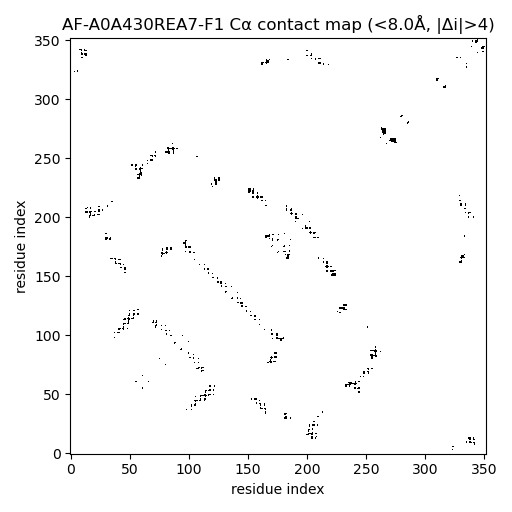06 91 LEU A O 1
ATOM 646 N N . LEU A 1 92 ? -2.416 21.357 -8.060 1.00 94.75 92 LEU A N 1
ATOM 647 C CA . LEU A 1 92 ? -2.387 22.190 -6.856 1.00 94.75 92 LEU A CA 1
ATOM 648 C C . LEU A 1 92 ? -1.100 23.024 -6.723 1.00 94.75 92 LEU A C 1
ATOM 650 O O . LEU A 1 92 ? -0.955 23.760 -5.748 1.00 94.75 92 LEU A O 1
ATOM 654 N N . GLY A 1 93 ? -0.154 22.913 -7.664 1.00 94.50 93 GLY A N 1
ATOM 655 C CA . GLY A 1 93 ? 1.150 23.575 -7.583 1.00 94.50 93 GLY A CA 1
ATOM 656 C C . GLY A 1 93 ? 2.046 23.042 -6.458 1.00 94.50 93 GLY A C 1
ATOM 657 O O . GLY A 1 93 ? 2.970 23.729 -6.022 1.00 94.50 93 GLY A O 1
ATOM 658 N N . LEU A 1 94 ? 1.781 21.830 -5.966 1.00 94.50 94 LEU A N 1
ATOM 659 C CA . LEU A 1 94 ? 2.528 21.182 -4.893 1.00 94.50 94 LEU A CA 1
ATOM 660 C C . LEU A 1 94 ? 3.656 20.326 -5.473 1.00 94.50 94 LEU A C 1
ATOM 662 O O . LEU A 1 94 ? 3.432 19.468 -6.321 1.00 94.50 94 LEU A O 1
ATOM 666 N N . ARG A 1 95 ? 4.878 20.513 -4.968 1.00 91.69 95 ARG A N 1
ATOM 667 C CA . ARG A 1 95 ? 6.035 19.670 -5.297 1.00 91.69 95 ARG A CA 1
ATOM 668 C C . ARG A 1 95 ? 6.565 19.040 -4.020 1.00 91.69 95 ARG A C 1
ATOM 670 O O . ARG A 1 95 ? 7.142 19.734 -3.187 1.00 91.69 95 ARG A O 1
ATOM 677 N N . LEU A 1 96 ? 6.333 17.741 -3.854 1.00 95.00 96 LEU A N 1
ATOM 678 C CA . LEU A 1 96 ? 6.914 16.973 -2.755 1.00 95.00 96 LEU A CA 1
ATOM 679 C C . LEU A 1 96 ? 8.096 16.159 -3.285 1.00 95.00 96 LEU A C 1
ATOM 681 O O . LEU A 1 96 ? 7.979 15.609 -4.377 1.00 95.00 96 LEU A O 1
ATOM 685 N N . PRO A 1 97 ? 9.181 16.018 -2.506 1.00 96.44 97 PRO A N 1
ATOM 686 C CA . PRO A 1 97 ? 10.228 15.047 -2.793 1.00 96.44 97 PRO A CA 1
ATOM 687 C C . PRO A 1 97 ? 9.645 13.643 -2.985 1.00 96.44 97 PRO A C 1
ATOM 689 O O . PRO A 1 97 ? 8.754 13.246 -2.227 1.00 96.44 97 PRO A O 1
ATOM 692 N N . GLY A 1 98 ? 10.192 12.866 -3.920 1.00 95.81 98 GLY A N 1
ATOM 693 C CA . GLY A 1 98 ? 9.662 11.559 -4.316 1.00 95.81 98 GLY A CA 1
ATOM 694 C C . GLY A 1 98 ? 9.423 10.603 -3.147 1.00 95.81 98 GLY A C 1
ATOM 695 O O . GLY A 1 98 ? 8.380 9.959 -3.077 1.00 95.81 98 GLY A O 1
ATOM 696 N N . ALA A 1 99 ? 10.313 10.582 -2.150 1.00 97.50 99 ALA A N 1
ATOM 697 C CA . ALA A 1 99 ? 10.126 9.792 -0.930 1.00 97.50 99 ALA A CA 1
ATOM 698 C C . ALA A 1 99 ? 8.858 10.192 -0.145 1.00 97.50 99 ALA A C 1
ATOM 700 O O . ALA A 1 99 ? 8.093 9.329 0.285 1.00 97.50 99 ALA A O 1
ATOM 701 N N . LEU A 1 100 ? 8.599 11.494 0.015 1.00 98.06 100 LEU A N 1
ATOM 702 C CA . LEU A 1 100 ? 7.401 11.996 0.695 1.00 98.06 100 LEU A CA 1
ATOM 703 C C . LEU A 1 100 ? 6.141 11.786 -0.149 1.00 98.06 100 LEU A C 1
ATOM 705 O O . LEU A 1 100 ? 5.094 11.447 0.401 1.00 98.06 100 LEU A O 1
ATOM 709 N N . ALA A 1 101 ? 6.242 11.931 -1.471 1.00 97.88 101 ALA A N 1
ATOM 710 C CA . ALA A 1 101 ? 5.141 11.651 -2.386 1.00 97.88 101 ALA A CA 1
ATOM 711 C C . ALA A 1 101 ? 4.744 10.162 -2.355 1.00 97.88 101 ALA A C 1
ATOM 713 O O . ALA A 1 101 ? 3.555 9.848 -2.271 1.00 97.88 101 ALA A O 1
ATOM 714 N N . ILE A 1 102 ? 5.722 9.246 -2.323 1.00 98.50 102 ILE A N 1
ATOM 715 C CA . ILE A 1 102 ? 5.493 7.804 -2.136 1.00 98.50 102 ILE A CA 1
ATOM 716 C C . ILE A 1 102 ? 4.750 7.548 -0.823 1.00 98.50 102 ILE A C 1
ATOM 718 O O . ILE A 1 102 ? 3.726 6.866 -0.824 1.00 98.50 102 ILE A O 1
ATOM 722 N N . LEU A 1 103 ? 5.232 8.10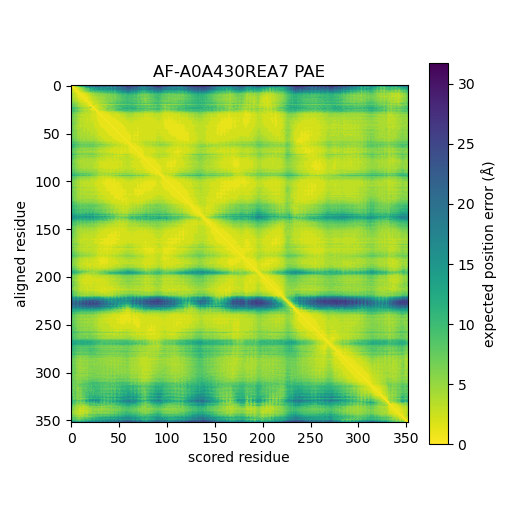7 0.293 1.00 98.62 103 LEU A N 1
ATOM 723 C CA . LEU A 1 103 ? 4.606 7.919 1.605 1.00 98.62 103 LEU A CA 1
ATOM 724 C C . LEU A 1 103 ? 3.177 8.466 1.642 1.00 98.62 103 LEU A C 1
ATOM 726 O O . LEU A 1 103 ? 2.298 7.815 2.207 1.00 98.62 103 LEU A O 1
ATOM 730 N N . LEU A 1 104 ? 2.925 9.621 1.019 1.00 98.06 104 LEU A N 1
ATOM 731 C CA . LEU A 1 104 ? 1.586 10.189 0.881 1.00 98.06 104 LEU A CA 1
ATOM 732 C C . LEU A 1 104 ? 0.669 9.236 0.107 1.00 98.06 104 LEU A C 1
ATOM 734 O O . LEU A 1 104 ? -0.382 8.851 0.620 1.00 98.06 104 LEU A O 1
ATOM 738 N N . ALA A 1 105 ? 1.075 8.817 -1.093 1.00 98.00 105 ALA A N 1
ATOM 739 C CA . ALA A 1 105 ? 0.273 7.946 -1.947 1.00 98.00 105 ALA A CA 1
ATOM 740 C C . ALA A 1 105 ? 0.013 6.576 -1.301 1.00 98.00 105 ALA A C 1
ATOM 742 O O . ALA A 1 105 ? -1.122 6.100 -1.313 1.00 98.00 105 ALA A O 1
ATOM 743 N N . TRP A 1 106 ? 1.021 5.961 -0.673 1.00 98.38 106 TRP A N 1
ATOM 744 C CA . TRP A 1 106 ? 0.844 4.723 0.090 1.00 98.38 106 TRP A CA 1
ATOM 745 C C . TRP A 1 106 ? -0.104 4.899 1.269 1.00 98.38 106 TRP A C 1
ATOM 747 O O . TRP A 1 106 ? -1.000 4.076 1.449 1.00 98.38 106 TRP A O 1
ATOM 757 N N . THR A 1 107 ? 0.048 5.977 2.037 1.00 98.31 107 THR A N 1
ATOM 758 C CA . THR A 1 107 ? -0.823 6.241 3.186 1.00 98.31 107 THR A CA 1
ATOM 759 C C . THR A 1 107 ? -2.268 6.430 2.731 1.00 98.31 107 THR A C 1
ATOM 761 O O . THR A 1 107 ? -3.162 5.824 3.311 1.00 98.31 107 THR A O 1
ATOM 764 N N . LEU A 1 108 ? -2.523 7.202 1.670 1.00 96.94 108 LEU A N 1
ATOM 765 C CA . LEU A 1 108 ? -3.870 7.370 1.112 1.00 96.94 108 LEU A CA 1
ATOM 766 C C . LEU A 1 108 ? -4.450 6.042 0.606 1.00 96.94 108 LEU A C 1
ATOM 768 O O . LEU A 1 108 ? -5.583 5.701 0.938 1.00 96.94 108 LEU A O 1
ATOM 772 N N . HIS A 1 109 ? -3.663 5.276 -0.154 1.00 97.81 109 HIS A N 1
ATOM 773 C CA . HIS A 1 109 ? -4.124 4.047 -0.792 1.00 97.81 109 HIS A CA 1
ATOM 774 C C . HIS A 1 109 ? -4.397 2.920 0.211 1.00 97.81 109 HIS A C 1
ATOM 776 O O . HIS A 1 109 ? -5.438 2.280 0.137 1.00 97.81 109 HIS A O 1
ATOM 782 N N . TYR A 1 110 ? -3.488 2.663 1.158 1.00 98.00 110 TYR A N 1
ATOM 783 C CA . TYR A 1 110 ? -3.558 1.484 2.031 1.00 98.00 110 TYR A CA 1
ATOM 784 C C . TYR A 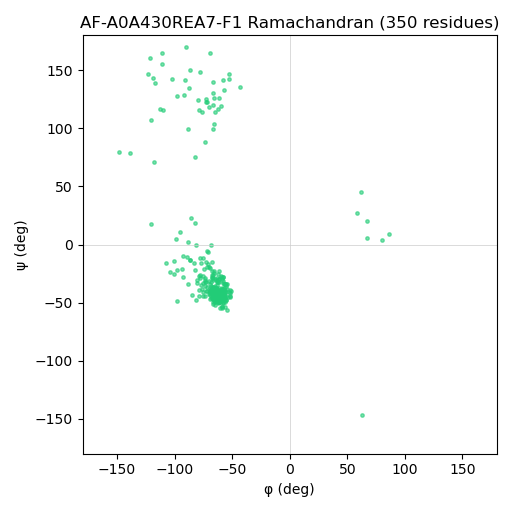1 110 ? -4.282 1.723 3.366 1.00 98.00 110 TYR A C 1
ATOM 786 O O . TYR A 1 110 ? -4.596 0.764 4.078 1.00 98.00 110 TYR A O 1
ATOM 794 N N . THR A 1 111 ? -4.605 2.972 3.717 1.00 98.31 111 THR A N 1
ATOM 795 C CA . THR A 1 111 ? -5.353 3.283 4.949 1.00 98.31 111 THR A CA 1
ATOM 796 C C . THR A 1 111 ? -6.737 2.621 5.010 1.00 98.31 111 THR A C 1
ATOM 798 O O . THR A 1 111 ? -7.076 2.101 6.077 1.00 98.31 111 THR A O 1
ATOM 801 N N . PRO A 1 112 ? -7.544 2.561 3.928 1.00 97.94 112 PRO A N 1
ATOM 802 C CA . PRO A 1 112 ? -8.811 1.826 3.932 1.00 97.94 112 PRO A CA 1
ATOM 803 C C . PRO A 1 112 ? -8.655 0.347 4.312 1.00 97.94 112 PRO A C 1
ATOM 805 O O . PRO A 1 112 ? -9.471 -0.184 5.068 1.00 97.94 112 PRO A O 1
ATOM 808 N N . LEU A 1 113 ? -7.587 -0.311 3.844 1.00 96.12 113 LEU A N 1
ATOM 809 C CA . LEU A 1 113 ? -7.288 -1.697 4.205 1.00 96.12 113 LEU A CA 1
ATOM 810 C C . LEU A 1 113 ? -6.950 -1.812 5.698 1.00 96.12 113 LEU A C 1
ATOM 812 O O . LEU A 1 113 ? -7.524 -2.646 6.399 1.00 96.12 113 LEU A O 1
ATOM 816 N N . ALA A 1 114 ? -6.071 -0.941 6.204 1.00 97.38 114 ALA A N 1
ATOM 817 C CA . ALA A 1 114 ? -5.730 -0.891 7.625 1.00 97.38 114 ALA A CA 1
ATOM 818 C C . ALA A 1 114 ? -6.973 -0.663 8.502 1.00 97.38 114 ALA A C 1
ATOM 820 O O . ALA A 1 114 ? -7.165 -1.348 9.507 1.00 97.38 114 ALA A O 1
ATOM 821 N N . TYR A 1 115 ? -7.846 0.259 8.087 1.00 97.62 115 TYR A N 1
ATOM 822 C CA . TYR A 1 115 ? -9.119 0.558 8.736 1.00 97.62 115 TYR A CA 1
ATOM 823 C C . TYR A 1 115 ? -10.007 -0.685 8.863 1.00 97.62 115 TYR A C 1
ATOM 825 O O . TYR A 1 115 ? -10.426 -1.024 9.972 1.00 97.62 115 TYR A O 1
ATOM 833 N N . VAL A 1 116 ? -10.273 -1.386 7.755 1.00 95.12 116 VAL A N 1
ATOM 834 C CA . VAL A 1 116 ? -11.164 -2.559 7.750 1.00 95.12 116 VAL A CA 1
ATOM 835 C C . VAL A 1 116 ? -10.617 -3.682 8.624 1.00 95.12 116 VAL A C 1
ATOM 837 O O . VAL A 1 116 ? -11.383 -4.321 9.346 1.00 95.12 116 VAL A O 1
ATOM 840 N N . LEU A 1 117 ? -9.302 -3.903 8.600 1.00 93.56 117 LEU A N 1
ATOM 841 C CA . LEU A 1 117 ? -8.676 -4.979 9.363 1.00 93.56 117 LEU A CA 1
ATOM 842 C C . LEU A 1 117 ? -8.577 -4.670 10.867 1.00 93.56 117 LEU A C 1
ATOM 844 O O . LEU A 1 117 ? -8.695 -5.581 11.685 1.00 93.56 117 LEU A O 1
ATOM 848 N N . LEU A 1 118 ? -8.387 -3.404 11.254 1.00 93.88 118 LEU A N 1
ATOM 849 C CA . LEU A 1 118 ? -8.200 -3.014 12.659 1.00 93.88 118 LEU A CA 1
ATOM 850 C C . LEU A 1 118 ? -9.496 -2.629 13.374 1.00 93.88 118 LEU A C 1
ATOM 852 O O . LEU A 1 118 ? -9.583 -2.794 14.594 1.00 93.88 118 LEU A O 1
ATOM 856 N N . LYS A 1 119 ? -10.511 -2.132 12.656 1.00 93.88 119 LYS A N 1
ATOM 857 C CA . LYS A 1 119 ? -11.774 -1.679 13.258 1.00 93.88 119 LYS A CA 1
ATOM 858 C C . LYS A 1 119 ? -12.433 -2.738 14.158 1.00 93.88 119 LYS A C 1
ATOM 860 O O . LYS A 1 119 ? -12.840 -2.353 15.256 1.00 93.88 119 LYS A O 1
ATOM 865 N N . PRO A 1 120 ? -12.541 -4.032 13.784 1.00 91.31 120 PRO A N 1
ATOM 866 C CA . PRO A 1 120 ? -13.155 -5.038 14.655 1.00 91.31 120 PRO A CA 1
ATOM 867 C C . PRO A 1 120 ? -12.395 -5.212 15.975 1.00 91.31 120 PRO A C 1
ATOM 869 O O . PRO A 1 120 ? -12.997 -5.197 17.049 1.00 91.31 120 PRO A O 1
ATOM 872 N N . ALA A 1 121 ? -11.061 -5.290 15.904 1.00 90.94 121 ALA A N 1
ATOM 873 C CA . ALA A 1 121 ? -10.205 -5.406 17.080 1.00 90.94 121 ALA A CA 1
ATOM 874 C C . ALA A 1 121 ? -10.346 -4.186 18.000 1.00 90.94 121 ALA A C 1
ATOM 876 O O . ALA A 1 121 ? -10.496 -4.320 19.214 1.00 90.94 121 ALA A O 1
ATOM 877 N N . LEU A 1 122 ? -10.367 -2.990 17.413 1.00 92.06 122 LEU A N 1
ATOM 878 C CA . LEU A 1 122 ? -10.546 -1.747 18.149 1.00 92.06 122 LEU A CA 1
ATOM 879 C C . LEU A 1 122 ? -11.932 -1.663 18.804 1.00 92.06 122 LEU A C 1
ATOM 881 O O . LEU A 1 122 ? -12.031 -1.294 19.972 1.00 92.06 122 LEU A O 1
ATOM 885 N N . GLY A 1 123 ? -12.991 -2.051 18.086 1.00 91.88 123 GLY A N 1
ATOM 886 C CA . GLY A 1 123 ? -14.368 -2.073 18.585 1.00 91.88 123 GLY A CA 1
ATOM 887 C C . GLY A 1 123 ? -14.529 -2.939 19.829 1.00 91.88 123 GLY A C 1
ATOM 888 O O . GLY A 1 123 ? -15.114 -2.487 20.814 1.00 91.88 123 GLY A O 1
ATOM 889 N N . ASN A 1 124 ? -13.931 -4.132 19.822 1.00 89.56 124 ASN A N 1
ATOM 890 C CA . ASN A 1 124 ? -13.931 -5.041 20.970 1.00 89.56 124 ASN A CA 1
ATOM 891 C C . ASN A 1 124 ? -13.208 -4.461 22.196 1.00 89.56 124 ASN A C 1
ATOM 893 O O . ASN A 1 124 ? -13.574 -4.758 23.332 1.00 89.56 124 ASN A O 1
ATOM 897 N N . LEU A 1 125 ? -12.188 -3.624 21.982 1.00 90.69 125 LEU A N 1
ATOM 898 C CA . LEU A 1 125 ? -11.346 -3.080 23.048 1.00 90.69 125 LEU A CA 1
ATOM 899 C C . LEU A 1 125 ? -11.816 -1.719 23.572 1.00 90.69 125 LEU A C 1
ATOM 901 O O . LEU A 1 125 ? -11.497 -1.380 24.712 1.00 90.69 125 LEU A O 1
ATOM 905 N N . LEU A 1 126 ? -12.609 -0.950 22.818 1.00 89.56 126 LEU A N 1
ATOM 906 C CA . LEU A 1 126 ? -13.123 0.359 23.251 1.00 89.56 126 LEU A CA 1
ATOM 907 C C . LEU A 1 126 ? -13.805 0.358 24.638 1.00 89.56 126 LEU A C 1
ATOM 909 O O . LEU A 1 126 ? -13.562 1.299 25.405 1.00 89.56 126 LEU A O 1
ATOM 913 N N . PRO A 1 127 ? -14.607 -0.657 25.032 1.00 88.88 127 PRO A N 1
ATOM 914 C CA . PRO A 1 127 ? -15.189 -0.717 26.374 1.00 88.88 127 PRO A CA 1
ATOM 915 C C . PRO A 1 127 ? -14.156 -0.700 27.512 1.00 88.88 127 PRO A C 1
ATOM 917 O O . PRO A 1 127 ? -14.453 -0.166 28.585 1.00 88.88 127 PRO A O 1
ATOM 920 N N . SER A 1 128 ? -12.928 -1.184 27.284 1.00 89.88 128 SER A N 1
ATOM 921 C CA . SER A 1 128 ? -11.863 -1.189 28.303 1.00 89.88 128 SER A CA 1
ATOM 922 C C . SER A 1 128 ? -11.476 0.217 28.782 1.00 89.88 128 SER A C 1
ATOM 924 O O . SER A 1 128 ? -11.036 0.385 29.915 1.00 89.88 128 SER A O 1
ATOM 926 N N . LEU A 1 129 ? -11.729 1.263 27.986 1.00 90.69 129 LEU A N 1
ATOM 927 C CA . LEU A 1 129 ? -11.507 2.657 28.391 1.00 90.69 129 LEU A CA 1
ATOM 928 C C . LEU A 1 129 ? -12.449 3.107 29.513 1.00 90.69 129 LEU A C 1
ATOM 930 O O . LEU A 1 129 ? -12.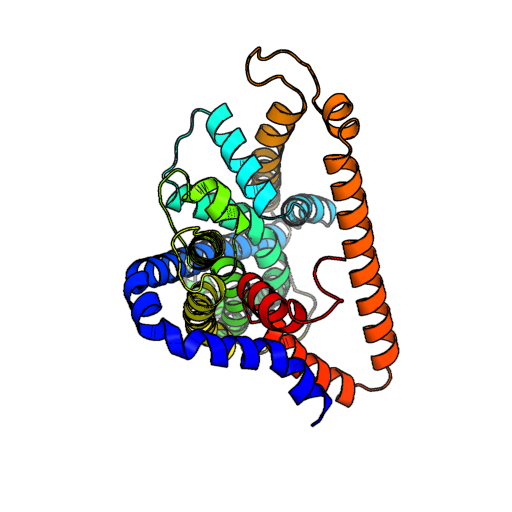100 3.988 30.306 1.00 90.69 129 LEU A O 1
ATOM 934 N N . ARG A 1 130 ? -13.664 2.543 29.563 1.00 87.31 130 ARG A N 1
ATOM 935 C CA . ARG A 1 130 ? -14.612 2.779 30.659 1.00 87.31 130 ARG A CA 1
ATOM 936 C C . ARG A 1 130 ? -14.162 2.031 31.905 1.00 87.31 130 ARG A C 1
ATOM 938 O O . ARG A 1 130 ? -14.099 2.648 32.961 1.00 87.31 130 ARG A O 1
ATOM 945 N N . VAL A 1 131 ? -13.753 0.771 31.757 1.00 89.12 131 VAL A N 1
ATOM 946 C CA . VAL A 1 131 ? -13.191 -0.046 32.848 1.00 89.12 131 VAL A CA 1
ATOM 947 C C . VAL A 1 131 ? -11.974 0.642 33.471 1.00 89.12 131 VAL A C 1
ATOM 949 O O . VAL A 1 131 ? -11.935 0.860 34.676 1.00 89.12 131 VAL A O 1
ATOM 952 N N . ALA A 1 132 ? -11.037 1.119 32.650 1.00 91.50 132 ALA A N 1
ATOM 953 C CA . ALA A 1 132 ? -9.871 1.869 33.108 1.00 91.50 132 ALA A CA 1
ATOM 954 C C . ALA A 1 132 ? -10.251 3.124 33.916 1.00 91.50 132 ALA A C 1
ATOM 956 O O . ALA A 1 132 ? -9.599 3.436 34.909 1.00 91.50 132 ALA A O 1
ATOM 957 N N . ARG A 1 133 ? -11.329 3.822 33.523 1.00 90.19 133 ARG A N 1
ATOM 958 C CA . ARG A 1 133 ? -11.851 4.983 34.263 1.00 90.19 133 ARG A CA 1
ATOM 959 C C . ARG A 1 133 ? -12.398 4.587 35.635 1.00 90.19 133 ARG A C 1
ATOM 961 O O . ARG A 1 133 ? -12.162 5.322 36.586 1.00 90.19 133 ARG A O 1
ATOM 968 N N . VAL A 1 134 ? -13.112 3.462 35.730 1.00 92.12 134 VAL A N 1
ATOM 969 C CA . VAL A 1 134 ? -13.616 2.931 37.011 1.00 92.12 134 VAL A CA 1
ATOM 970 C C . VAL A 1 134 ? -12.456 2.604 37.954 1.00 92.12 134 VAL A C 1
ATOM 972 O O . VAL A 1 134 ? -12.526 2.918 39.135 1.00 92.12 134 VAL A O 1
ATOM 975 N N . HIS A 1 135 ? -11.346 2.093 37.420 1.00 92.62 135 HIS A N 1
ATOM 976 C CA . HIS A 1 135 ? -10.111 1.839 38.171 1.00 92.62 135 HIS A CA 1
ATOM 977 C C . HIS A 1 135 ? -9.205 3.077 38.350 1.00 92.62 135 HIS A C 1
ATOM 979 O O . HIS A 1 135 ? -8.017 2.940 38.630 1.00 92.62 135 HIS A O 1
ATOM 985 N N . GLY A 1 136 ? -9.728 4.296 38.174 1.00 92.31 136 GLY A N 1
ATOM 986 C CA . GLY A 1 136 ? -9.003 5.536 38.480 1.00 92.31 136 GLY A CA 1
ATOM 987 C C . GLY A 1 136 ? -7.988 5.999 37.427 1.00 92.31 136 GLY A C 1
ATOM 988 O O . GLY A 1 136 ? -7.334 7.025 37.616 1.00 92.31 136 GLY A O 1
ATOM 989 N N . VAL A 1 137 ? -7.862 5.319 36.283 1.00 93.00 137 VAL A N 1
ATOM 990 C CA . VAL A 1 137 ? -7.030 5.807 35.173 1.00 93.00 137 VAL A CA 1
ATOM 991 C C . VAL A 1 137 ? -7.806 6.892 34.429 1.00 93.00 137 VAL A C 1
ATOM 993 O O . VAL A 1 137 ? -8.842 6.626 33.826 1.00 93.00 137 VAL A O 1
ATOM 996 N N . LEU A 1 138 ? -7.314 8.132 34.447 1.00 88.44 138 LEU A N 1
ATOM 997 C CA . LEU A 1 138 ? -8.002 9.291 33.862 1.00 88.44 138 LEU A CA 1
ATOM 998 C C . LEU A 1 138 ? -7.300 9.839 32.609 1.00 88.44 138 LEU A C 1
ATOM 1000 O O . LEU A 1 138 ? -6.146 9.527 32.306 1.00 88.44 138 LEU A O 1
ATOM 1004 N N . GLY A 1 139 ? -8.028 10.668 31.855 1.00 88.44 139 GLY A N 1
ATOM 1005 C CA . GLY A 1 139 ? -7.502 11.384 30.690 1.00 88.44 139 GLY A CA 1
ATOM 1006 C C . GLY A 1 139 ? -7.025 10.468 29.558 1.00 88.44 139 GLY A C 1
ATOM 1007 O O . GLY A 1 139 ? -7.596 9.394 29.329 1.00 88.44 139 GLY A O 1
ATOM 1008 N N . GLY A 1 140 ? -5.983 10.915 28.849 1.00 86.81 140 GLY A N 1
ATOM 1009 C CA . GLY A 1 140 ? -5.366 10.200 27.725 1.00 86.81 140 GLY A CA 1
ATOM 1010 C C . GLY A 1 140 ? -4.555 8.965 28.131 1.00 86.81 140 GLY A C 1
ATOM 1011 O O . GLY A 1 140 ? -4.373 8.064 27.315 1.00 86.81 140 GLY A O 1
ATOM 1012 N N . LYS A 1 141 ? -4.142 8.848 29.406 1.00 89.56 141 LYS A N 1
ATOM 1013 C CA . LYS A 1 141 ? -3.395 7.678 29.911 1.00 89.56 141 LYS A CA 1
ATOM 1014 C C . LYS A 1 141 ? -4.166 6.367 29.721 1.00 89.56 141 LYS A C 1
ATOM 1016 O O . LYS A 1 141 ? -3.547 5.329 29.520 1.00 89.56 141 LYS A O 1
ATOM 1021 N N . ARG A 1 142 ? -5.503 6.421 29.700 1.00 91.12 142 ARG A N 1
ATOM 1022 C CA . ARG A 1 142 ? -6.381 5.264 29.455 1.00 91.12 142 ARG A CA 1
ATOM 1023 C C . ARG A 1 142 ? -6.150 4.578 28.113 1.00 91.12 142 ARG A C 1
ATOM 1025 O O . ARG A 1 142 ? -6.341 3.374 28.026 1.00 91.12 142 ARG A O 1
ATOM 1032 N N . VAL A 1 143 ? -5.718 5.311 27.084 1.00 90.44 143 VAL A N 1
ATOM 1033 C CA . VAL A 1 143 ? -5.471 4.738 25.748 1.00 90.44 143 VAL A CA 1
ATOM 1034 C C . VAL A 1 143 ? -4.365 3.676 25.800 1.00 90.44 143 VAL A C 1
ATOM 1036 O O . VAL A 1 143 ? -4.394 2.725 25.026 1.00 90.44 143 VAL A O 1
ATOM 1039 N N . ARG A 1 144 ? -3.450 3.755 26.780 1.00 91.00 144 ARG A N 1
ATOM 1040 C CA . ARG A 1 144 ? -2.404 2.743 27.004 1.00 91.00 144 ARG A CA 1
ATOM 1041 C C . ARG A 1 144 ? -2.963 1.349 27.293 1.00 91.00 144 ARG A C 1
ATOM 1043 O O . ARG A 1 144 ? -2.313 0.374 26.946 1.00 91.00 144 ARG A O 1
ATOM 1050 N N . VAL A 1 145 ? -4.168 1.254 27.863 1.00 91.12 145 VAL A N 1
ATOM 1051 C CA . VAL A 1 145 ? -4.838 -0.028 28.158 1.00 91.12 145 VAL A CA 1
ATOM 1052 C C . VAL A 1 145 ? -5.186 -0.790 26.877 1.00 91.12 145 VAL A C 1
ATOM 1054 O O . VAL A 1 145 ? -5.272 -2.013 26.891 1.00 91.12 145 VAL A O 1
ATOM 1057 N N . LEU A 1 146 ? -5.328 -0.085 25.752 1.00 91.19 146 LEU A N 1
ATOM 1058 C CA . LEU A 1 146 ? -5.640 -0.700 24.466 1.00 91.19 146 LEU A CA 1
ATOM 1059 C C . LEU A 1 146 ? -4.424 -1.351 23.813 1.00 91.19 146 LEU A C 1
ATOM 1061 O O . LEU A 1 146 ? -4.592 -2.307 23.069 1.00 91.19 146 LEU A O 1
ATOM 1065 N N . PHE A 1 147 ? -3.211 -0.857 24.075 1.00 90.81 147 PHE A N 1
ATOM 1066 C CA . PHE A 1 147 ? -2.023 -1.274 23.327 1.00 90.81 147 PHE A CA 1
ATOM 1067 C C . PHE A 1 147 ? -1.654 -2.750 23.520 1.00 90.81 147 PHE A C 1
ATOM 1069 O O . PHE A 1 147 ? -1.528 -3.434 22.506 1.00 90.81 147 PHE A O 1
ATOM 1076 N N . PRO A 1 148 ? -1.513 -3.283 24.753 1.00 91.31 148 PRO A N 1
ATOM 1077 C CA . PRO A 1 148 ? -1.145 -4.686 24.937 1.00 91.31 148 PRO A CA 1
ATOM 1078 C C . PRO A 1 148 ? -2.093 -5.678 24.240 1.00 91.31 148 PRO A C 1
ATOM 1080 O O . PRO A 1 148 ? -1.597 -6.521 23.493 1.00 91.31 148 PRO A O 1
ATOM 1083 N N . PRO A 1 149 ? -3.433 -5.584 24.389 1.00 90.25 149 PRO A N 1
ATOM 1084 C CA . PRO A 1 149 ? -4.341 -6.504 23.704 1.00 90.25 149 PRO A CA 1
ATOM 1085 C C . PRO A 1 149 ? -4.496 -6.220 22.201 1.00 90.25 149 PRO A C 1
ATOM 1087 O O . PRO A 1 149 ? -4.877 -7.119 21.455 1.00 90.25 149 PRO A O 1
ATOM 1090 N N . LEU A 1 150 ? -4.199 -5.003 21.731 1.00 91.25 150 LEU A N 1
ATOM 1091 C CA . LEU A 1 150 ? -4.239 -4.657 20.306 1.00 91.25 150 LEU A CA 1
ATOM 1092 C C . LEU A 1 150 ? -2.957 -5.077 19.566 1.00 91.25 150 LEU A C 1
ATOM 1094 O O . LEU A 1 150 ? -2.992 -5.264 18.351 1.00 91.25 150 LEU A O 1
ATOM 1098 N N . LEU A 1 151 ? -1.839 -5.269 20.276 1.00 91.94 151 LEU A N 1
ATOM 1099 C CA . LEU A 1 151 ? -0.526 -5.565 19.694 1.00 91.94 151 LEU A CA 1
ATOM 1100 C C . LEU A 1 151 ? -0.525 -6.750 18.708 1.00 91.94 151 LEU A C 1
ATOM 1102 O O . LEU A 1 151 ? 0.034 -6.580 17.627 1.00 91.94 151 LEU A O 1
ATOM 1106 N N . PRO A 1 152 ? -1.168 -7.907 18.974 1.00 90.75 152 PRO A N 1
ATOM 1107 C CA . PRO A 1 152 ? -1.206 -9.001 18.000 1.00 90.75 152 PRO A CA 1
ATOM 1108 C C . PRO A 1 152 ? -1.880 -8.603 16.680 1.00 90.75 152 PRO A C 1
ATOM 1110 O O . PRO A 1 152 ? -1.392 -8.959 15.610 1.00 90.75 152 PRO A O 1
ATOM 1113 N N . ALA A 1 153 ? -2.965 -7.821 16.745 1.00 91.38 153 ALA A N 1
ATOM 1114 C CA . ALA A 1 153 ? -3.637 -7.305 15.556 1.00 91.38 153 ALA A CA 1
ATOM 1115 C C . ALA A 1 153 ? -2.767 -6.271 14.823 1.00 91.38 153 ALA A C 1
ATOM 1117 O O . ALA A 1 153 ? -2.696 -6.302 13.598 1.00 91.38 153 ALA A O 1
ATOM 1118 N N . LEU A 1 154 ? -2.051 -5.406 15.553 1.00 93.50 154 LEU A N 1
ATOM 1119 C CA . LEU A 1 154 ? -1.111 -4.448 14.955 1.00 93.50 154 LEU A CA 1
ATOM 1120 C C . LEU A 1 154 ? 0.047 -5.143 14.248 1.00 93.50 154 LEU A C 1
ATOM 1122 O O . LEU A 1 154 ? 0.420 -4.713 13.165 1.00 93.50 154 LEU A O 1
ATOM 1126 N N . LEU A 1 155 ? 0.595 -6.213 14.824 1.00 92.81 155 LEU A N 1
ATOM 1127 C CA . LEU A 1 155 ? 1.665 -6.987 14.195 1.00 92.81 155 LEU A CA 1
ATOM 1128 C C . LEU A 1 155 ? 1.167 -7.721 12.947 1.00 92.81 155 LEU A C 1
ATOM 1130 O O . LEU A 1 155 ? 1.843 -7.699 11.924 1.00 92.81 155 LEU A O 1
ATOM 1134 N N . ALA A 1 156 ? -0.025 -8.320 12.997 1.00 90.62 156 ALA A N 1
ATOM 1135 C CA . ALA A 1 156 ? -0.601 -9.020 11.851 1.00 90.62 156 ALA A CA 1
ATOM 1136 C C . ALA A 1 156 ? -0.940 -8.063 10.695 1.00 90.62 156 ALA A C 1
ATOM 1138 O O . ALA A 1 156 ? -0.517 -8.277 9.560 1.00 90.62 156 ALA A O 1
ATOM 1139 N N .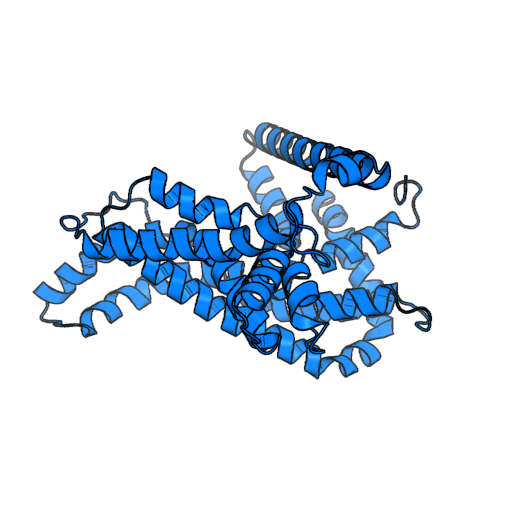 VAL A 1 157 ? -1.675 -6.984 10.983 1.00 93.06 157 VAL A N 1
ATOM 1140 C CA . VAL A 1 157 ? -2.053 -5.987 9.971 1.00 93.06 157 VAL A CA 1
ATOM 1141 C C . VAL A 1 157 ? -0.829 -5.204 9.506 1.00 93.06 157 VAL A C 1
ATOM 1143 O O . VAL A 1 157 ? -0.669 -4.969 8.314 1.00 93.06 157 VAL A O 1
ATOM 1146 N N . GLY A 1 158 ? 0.067 -4.847 10.425 1.00 94.94 158 GLY A N 1
ATOM 1147 C CA . GLY A 1 158 ? 1.319 -4.164 10.117 1.00 94.94 158 GLY A CA 1
ATOM 1148 C C . GLY A 1 158 ? 2.234 -4.991 9.233 1.00 94.94 158 GLY A C 1
ATOM 1149 O O . GLY A 1 158 ? 2.742 -4.466 8.253 1.00 94.94 158 GLY A O 1
ATOM 1150 N N . GLY A 1 159 ? 2.382 -6.288 9.510 1.00 92.69 159 GLY A N 1
ATOM 1151 C CA . GLY A 1 159 ? 3.125 -7.203 8.649 1.00 92.69 159 GLY A CA 1
ATOM 1152 C C . GLY A 1 159 ? 2.527 -7.285 7.243 1.00 92.69 159 GLY A C 1
ATOM 1153 O O . GLY A 1 159 ? 3.258 -7.176 6.264 1.00 92.69 159 GLY A O 1
ATOM 1154 N N . ALA A 1 160 ? 1.199 -7.393 7.128 1.00 91.12 160 ALA A N 1
ATOM 1155 C CA . ALA A 1 160 ? 0.523 -7.416 5.829 1.00 91.12 160 ALA A CA 1
ATOM 1156 C C . ALA A 1 160 ? 0.720 -6.112 5.033 1.00 91.12 160 ALA A C 1
ATOM 1158 O O . ALA A 1 160 ? 1.005 -6.159 3.838 1.00 91.12 160 ALA A O 1
ATOM 1159 N N . LEU A 1 161 ? 0.605 -4.952 5.691 1.00 94.94 161 LEU A N 1
ATOM 1160 C CA . LEU A 1 161 ? 0.874 -3.651 5.073 1.00 94.94 161 LEU A CA 1
ATOM 1161 C C . LEU A 1 161 ? 2.342 -3.525 4.669 1.00 94.94 161 LEU A C 1
ATOM 1163 O O . LEU A 1 161 ? 2.625 -3.173 3.531 1.00 94.94 161 LEU A O 1
ATOM 1167 N N . TYR A 1 162 ? 3.267 -3.874 5.559 1.00 95.75 162 TYR A N 1
ATOM 1168 C CA . TYR A 1 162 ? 4.701 -3.831 5.298 1.00 95.75 162 TYR A CA 1
ATOM 1169 C C . TYR A 1 162 ? 5.080 -4.646 4.065 1.00 95.75 162 TYR A C 1
ATOM 1171 O O . TYR A 1 162 ? 5.758 -4.123 3.186 1.00 95.75 162 TYR A O 1
ATOM 1179 N N . LEU A 1 163 ? 4.585 -5.880 3.946 1.00 92.56 163 LEU A N 1
ATOM 1180 C CA . LEU A 1 163 ? 4.824 -6.718 2.769 1.00 92.56 163 LEU A CA 1
ATOM 1181 C C . LEU A 1 163 ? 4.230 -6.102 1.496 1.00 92.56 163 LEU A C 1
ATOM 1183 O O . LEU A 1 163 ? 4.885 -6.100 0.452 1.00 92.56 163 LEU A O 1
ATOM 1187 N N . ALA A 1 164 ? 3.028 -5.524 1.585 1.00 92.81 164 ALA A N 1
ATOM 1188 C CA . ALA A 1 164 ? 2.398 -4.842 0.459 1.00 92.81 164 ALA A CA 1
ATOM 1189 C C . ALA A 1 164 ? 3.199 -3.615 -0.007 1.00 92.81 164 ALA A C 1
ATOM 1191 O O . ALA A 1 164 ? 3.315 -3.402 -1.211 1.00 92.81 164 ALA A O 1
ATOM 1192 N N . LEU A 1 165 ? 3.765 -2.829 0.919 1.00 96.25 165 LEU A N 1
ATOM 1193 C CA . LEU A 1 165 ? 4.578 -1.648 0.606 1.00 96.25 165 LEU A CA 1
ATOM 1194 C C . LEU A 1 165 ? 5.979 -2.022 0.112 1.00 96.25 165 LEU A C 1
ATOM 1196 O O . LEU A 1 165 ? 6.436 -1.479 -0.890 1.00 96.25 165 LEU A O 1
ATOM 1200 N N . LEU A 1 166 ? 6.638 -2.979 0.770 1.00 95.38 166 LEU A N 1
ATOM 1201 C CA . LEU A 1 166 ? 7.961 -3.487 0.396 1.00 95.38 166 LEU A CA 1
ATOM 1202 C C . LEU A 1 166 ? 7.965 -4.046 -1.034 1.00 95.38 166 LEU A C 1
ATOM 1204 O O . LEU A 1 166 ? 8.915 -3.836 -1.783 1.00 95.38 166 LEU A O 1
ATOM 1208 N N . GLY A 1 167 ? 6.889 -4.737 -1.418 1.00 93.00 167 GLY A N 1
ATOM 1209 C CA . GLY A 1 167 ? 6.707 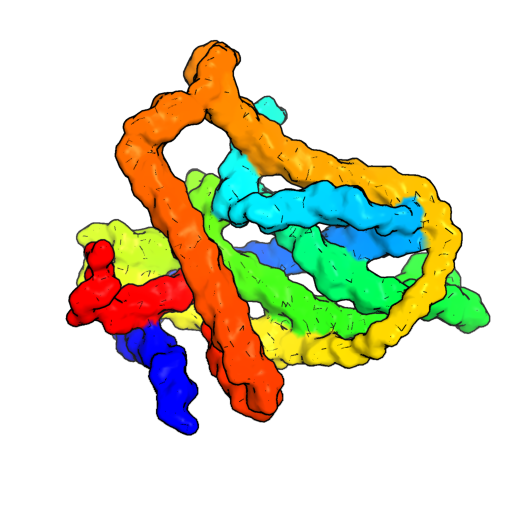-5.276 -2.763 1.00 93.00 167 GLY A CA 1
ATOM 1210 C C . GLY A 1 167 ? 6.051 -4.330 -3.769 1.00 93.00 167 GLY A C 1
ATOM 1211 O O . GLY A 1 167 ? 5.806 -4.742 -4.904 1.00 93.00 167 GLY A O 1
ATOM 1212 N N . ASN A 1 168 ? 5.730 -3.089 -3.391 1.00 94.94 168 ASN A N 1
ATOM 1213 C CA . ASN A 1 168 ? 5.022 -2.169 -4.274 1.00 94.94 168 ASN A CA 1
ATOM 1214 C C . ASN A 1 168 ? 5.967 -1.595 -5.337 1.00 94.94 168 ASN A C 1
ATOM 1216 O O . ASN A 1 168 ? 6.875 -0.823 -5.039 1.00 94.94 168 ASN A O 1
ATOM 1220 N N . PHE A 1 169 ? 5.710 -1.939 -6.595 1.00 93.94 169 PHE A N 1
ATOM 1221 C CA . PHE A 1 169 ? 6.382 -1.333 -7.743 1.00 93.94 169 PHE A CA 1
ATOM 1222 C C . PHE A 1 169 ? 5.709 -0.028 -8.189 1.00 93.94 169 PHE A C 1
ATOM 1224 O O . PHE A 1 169 ? 6.381 0.954 -8.490 1.00 93.94 169 PHE A O 1
ATOM 1231 N N . GLY A 1 170 ? 4.375 -0.019 -8.243 1.00 94.50 170 GLY A N 1
ATOM 1232 C CA . GLY A 1 170 ? 3.630 0.975 -9.009 1.00 94.50 170 GLY A CA 1
ATOM 1233 C C . GLY A 1 170 ? 3.759 2.407 -8.493 1.00 94.50 170 GLY A C 1
ATOM 1234 O O . GLY A 1 170 ? 4.028 3.313 -9.273 1.00 94.50 170 GLY A O 1
ATOM 1235 N N . VAL A 1 171 ? 3.588 2.619 -7.186 1.00 97.50 171 VAL A N 1
ATOM 1236 C CA . VAL A 1 171 ? 3.668 3.967 -6.598 1.00 97.50 171 VAL A CA 1
ATOM 1237 C C . VAL A 1 171 ? 5.098 4.529 -6.685 1.00 97.50 171 VAL A C 1
ATOM 1239 O O . VAL A 1 171 ? 5.250 5.638 -7.201 1.00 97.50 171 VAL A O 1
ATOM 1242 N N . PRO A 1 172 ? 6.157 3.796 -6.280 1.00 97.69 172 PRO A N 1
ATOM 1243 C CA . PRO A 1 172 ? 7.532 4.272 -6.443 1.00 97.69 172 PRO A CA 1
ATOM 1244 C C . PRO A 1 172 ? 7.973 4.459 -7.897 1.00 97.69 172 PRO A C 1
ATOM 1246 O O . PRO A 1 172 ? 8.778 5.344 -8.168 1.00 97.69 172 PRO A O 1
ATOM 1249 N N . ALA A 1 173 ? 7.451 3.675 -8.845 1.00 96.12 173 ALA A N 1
ATOM 1250 C CA . ALA A 1 173 ? 7.774 3.8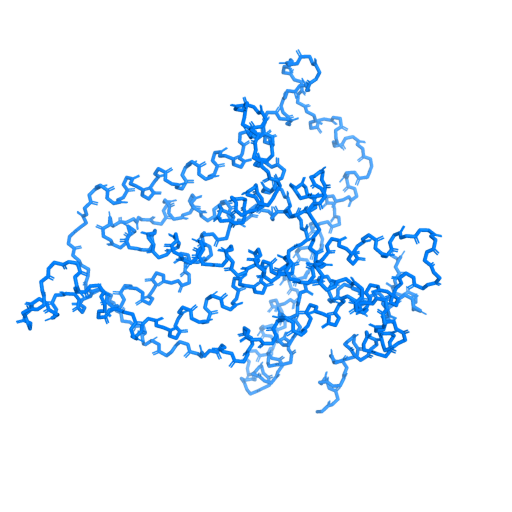58 -10.259 1.00 96.12 173 ALA A CA 1
ATOM 1251 C C . ALA A 1 173 ? 7.317 5.229 -10.783 1.00 96.12 173 ALA A C 1
ATOM 1253 O O . ALA A 1 173 ? 8.045 5.872 -11.531 1.00 96.12 173 ALA A O 1
ATOM 1254 N N . VAL A 1 174 ? 6.134 5.684 -10.363 1.00 96.31 174 VAL A N 1
ATOM 1255 C CA . VAL A 1 174 ? 5.563 6.966 -10.801 1.00 96.31 174 VAL A CA 1
ATOM 1256 C C . VAL A 1 174 ? 6.146 8.143 -10.024 1.00 96.31 174 VAL A C 1
ATOM 1258 O O . VAL A 1 174 ? 6.534 9.140 -10.618 1.00 96.31 174 VAL A O 1
ATOM 1261 N N . LEU A 1 175 ? 6.201 8.035 -8.695 1.00 97.12 175 LEU A N 1
ATOM 1262 C CA . LEU A 1 175 ? 6.533 9.161 -7.814 1.00 97.12 175 LEU A CA 1
ATOM 1263 C C . LEU A 1 175 ? 8.003 9.192 -7.379 1.00 97.12 175 LEU A C 1
ATOM 1265 O O . LEU A 1 175 ? 8.494 10.235 -6.962 1.00 97.12 175 LEU A O 1
ATOM 1269 N N . GLY A 1 176 ? 8.702 8.058 -7.433 1.00 96.56 176 GLY A N 1
ATOM 1270 C CA . GLY A 1 176 ? 10.079 7.925 -6.956 1.00 96.56 176 GLY A CA 1
ATOM 1271 C C . GLY A 1 176 ? 11.127 8.039 -8.053 1.00 96.56 176 GLY A C 1
ATOM 1272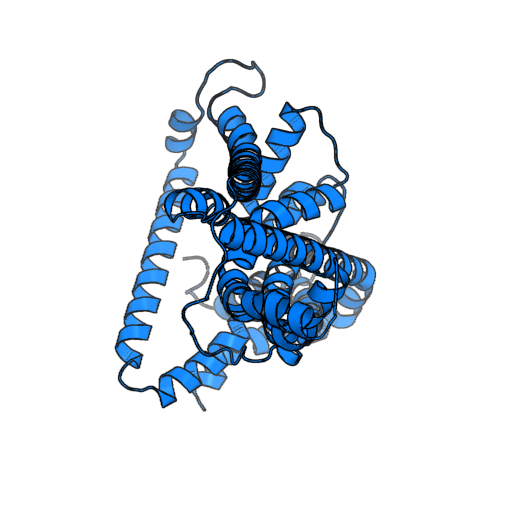 O O . GLY A 1 176 ? 12.091 8.783 -7.892 1.00 96.56 176 GLY A O 1
ATOM 1273 N N . LEU A 1 177 ? 10.948 7.320 -9.167 1.00 95.25 177 LEU A N 1
ATOM 1274 C CA . LEU A 1 177 ? 11.937 7.275 -10.252 1.00 95.25 177 LEU A CA 1
ATOM 1275 C C . LEU A 1 177 ? 12.298 8.652 -10.839 1.00 95.25 177 LEU A C 1
ATOM 1277 O O . LEU A 1 177 ? 13.496 8.875 -11.030 1.00 95.25 177 LEU A O 1
ATOM 1281 N N . PRO A 1 178 ? 11.352 9.590 -11.077 1.00 93.75 178 PRO A N 1
ATOM 1282 C CA . PRO A 1 178 ? 11.700 10.937 -11.546 1.00 93.75 178 PRO A CA 1
ATOM 1283 C C . PRO A 1 178 ? 12.682 11.668 -10.617 1.00 93.75 178 PRO A C 1
ATOM 1285 O O . PRO A 1 178 ? 13.581 12.363 -11.087 1.00 93.75 178 PRO A O 1
ATOM 1288 N N . ASP A 1 179 ? 12.575 11.416 -9.310 1.00 94.38 179 ASP A N 1
ATOM 1289 C CA . ASP A 1 179 ? 13.425 11.977 -8.255 1.00 94.38 179 ASP A CA 1
ATOM 1290 C C . ASP A 1 179 ? 14.596 11.053 -7.870 1.00 94.38 179 ASP A C 1
ATOM 1292 O O . ASP A 1 179 ? 15.280 11.284 -6.872 1.00 94.38 179 ASP A O 1
ATOM 1296 N N . ARG A 1 180 ? 14.854 9.995 -8.654 1.00 95.06 180 ARG A N 1
ATOM 1297 C CA . ARG A 1 180 ? 15.910 8.992 -8.413 1.00 95.06 180 ARG A CA 1
ATOM 1298 C C . ARG A 1 180 ? 15.776 8.267 -7.067 1.00 95.06 180 ARG A C 1
ATOM 1300 O O . ARG A 1 180 ? 16.762 7.782 -6.516 1.00 95.06 180 ARG A O 1
ATOM 1307 N N . VAL A 1 181 ? 14.556 8.154 -6.548 1.00 96.81 181 VAL A N 1
ATOM 1308 C CA . VAL A 1 181 ? 14.248 7.356 -5.359 1.00 96.81 181 VAL A CA 1
ATOM 1309 C C . VAL A 1 181 ? 13.942 5.928 -5.799 1.00 96.81 181 VAL A C 1
ATOM 1311 O O . VAL A 1 181 ? 12.836 5.612 -6.243 1.00 96.81 181 VAL A O 1
ATOM 1314 N N . TYR A 1 182 ? 14.940 5.056 -5.677 1.00 95.88 182 TYR A N 1
ATOM 1315 C CA . TYR A 1 182 ? 14.819 3.641 -6.020 1.00 95.88 182 TYR A CA 1
ATOM 1316 C C . TYR A 1 182 ? 14.384 2.808 -4.817 1.00 95.88 182 TYR A C 1
ATOM 1318 O O . TYR A 1 182 ? 14.848 3.008 -3.696 1.00 95.88 182 TYR A O 1
ATOM 1326 N N . VAL A 1 183 ? 13.523 1.830 -5.072 1.00 96.88 183 VAL A N 1
ATOM 1327 C CA . VAL A 1 183 ? 13.206 0.738 -4.148 1.00 96.88 183 VAL A CA 1
ATOM 1328 C C . VAL A 1 183 ? 13.524 -0.583 -4.842 1.00 96.88 183 VAL A C 1
ATOM 1330 O O . VAL A 1 183 ? 13.605 -0.636 -6.068 1.00 96.88 183 VAL A O 1
ATOM 1333 N N . LEU A 1 184 ? 13.686 -1.669 -4.089 1.00 95.25 184 LEU A N 1
ATOM 1334 C CA . LEU A 1 184 ? 14.071 -2.969 -4.640 1.00 95.25 184 LEU A CA 1
ATOM 1335 C C . LEU A 1 184 ? 13.172 -3.423 -5.809 1.00 95.25 184 LEU A C 1
ATOM 1337 O O . LEU A 1 184 ? 13.727 -3.866 -6.813 1.00 95.25 184 LEU A O 1
ATOM 1341 N N . PRO A 1 185 ? 11.828 -3.261 -5.776 1.00 94.38 185 PRO A N 1
ATOM 1342 C CA . PRO A 1 185 ? 10.983 -3.574 -6.929 1.00 94.38 185 PRO A CA 1
ATOM 1343 C C . PRO A 1 185 ? 11.314 -2.764 -8.192 1.00 94.38 185 PRO A C 1
ATOM 1345 O O . PRO A 1 185 ? 11.305 -3.320 -9.289 1.00 94.38 185 PRO A O 1
ATOM 1348 N N . THR A 1 186 ? 11.600 -1.463 -8.063 1.00 95.06 186 THR A N 1
ATOM 1349 C CA . THR A 1 186 ? 11.904 -0.608 -9.222 1.00 95.06 186 THR A CA 1
ATOM 1350 C C . THR A 1 186 ? 13.318 -0.840 -9.736 1.00 95.06 186 THR A C 1
ATOM 1352 O O . THR A 1 186 ? 13.523 -0.847 -10.948 1.00 95.06 186 THR A O 1
ATOM 1355 N N . LEU A 1 187 ? 14.276 -1.115 -8.846 1.00 94.19 187 LEU A N 1
ATOM 1356 C CA . LEU A 1 187 ? 15.629 -1.497 -9.237 1.00 94.19 187 LEU A CA 1
ATOM 1357 C C . LEU A 1 187 ? 15.651 -2.864 -9.932 1.00 94.19 187 LEU A C 1
ATOM 1359 O O . LEU A 1 187 ? 16.296 -2.997 -10.966 1.00 94.19 187 LEU A O 1
ATOM 1363 N N . ALA A 1 188 ? 14.911 -3.854 -9.422 1.00 91.81 188 ALA A N 1
ATOM 1364 C CA . ALA A 1 188 ? 14.792 -5.161 -10.066 1.00 91.81 188 ALA A CA 1
ATOM 1365 C C . ALA A 1 188 ? 14.249 -5.024 -11.492 1.00 91.81 188 ALA A C 1
ATOM 1367 O O . ALA A 1 188 ? 14.821 -5.582 -12.424 1.00 91.81 188 ALA A O 1
ATOM 1368 N N . TYR A 1 189 ? 13.207 -4.212 -11.682 1.00 90.44 189 TYR A N 1
ATOM 1369 C CA . TYR A 1 189 ? 12.686 -3.904 -13.013 1.00 90.44 189 TYR A CA 1
ATOM 1370 C C . TYR A 1 189 ? 13.717 -3.200 -13.909 1.00 90.44 189 TYR A C 1
ATOM 1372 O O . TYR A 1 189 ? 13.858 -3.555 -15.076 1.00 90.44 189 TYR A O 1
ATOM 1380 N N . ALA A 1 190 ? 14.475 -2.241 -13.371 1.00 90.94 190 ALA A N 1
ATOM 1381 C CA . ALA A 1 190 ? 15.530 -1.562 -14.119 1.00 90.94 190 ALA A CA 1
ATOM 1382 C C . ALA A 1 190 ? 16.652 -2.521 -14.559 1.00 90.94 190 ALA A C 1
ATOM 1384 O O . ALA A 1 190 ? 17.120 -2.417 -15.691 1.00 90.94 190 ALA A O 1
ATOM 1385 N N . ARG A 1 191 ? 17.052 -3.482 -13.710 1.00 90.44 191 ARG A N 1
ATOM 1386 C CA . ARG A 1 191 ? 18.047 -4.511 -14.064 1.00 90.44 191 ARG A CA 1
ATOM 1387 C C . ARG A 1 191 ? 17.525 -5.476 -15.126 1.00 90.44 191 ARG A C 1
ATOM 1389 O O . ARG A 1 191 ? 18.243 -5.733 -16.084 1.00 90.44 191 ARG A O 1
ATOM 1396 N N . LEU A 1 192 ? 16.265 -5.915 -15.024 1.00 88.00 192 LEU A N 1
ATOM 1397 C CA . LEU A 1 192 ? 15.625 -6.771 -16.040 1.00 88.00 192 LEU A CA 1
ATOM 1398 C C . LEU A 1 192 ? 15.659 -6.165 -17.445 1.00 88.00 192 LEU A C 1
ATOM 1400 O O . LEU A 1 192 ? 15.721 -6.900 -18.426 1.00 88.00 192 LEU A O 1
ATOM 1404 N N . LEU A 1 193 ? 15.573 -4.839 -17.538 1.00 88.75 193 LEU A N 1
ATOM 1405 C CA . LEU A 1 193 ? 15.542 -4.109 -18.804 1.00 88.75 193 LEU A CA 1
ATOM 1406 C C . LEU A 1 193 ? 16.899 -3.521 -19.204 1.00 88.75 193 LEU A C 1
ATOM 1408 O O . LEU A 1 193 ? 16.971 -2.802 -20.199 1.00 88.75 193 LEU A O 1
ATOM 1412 N N . SER A 1 194 ? 17.962 -3.792 -18.445 1.00 87.81 194 SER A N 1
ATOM 1413 C CA . SER A 1 194 ? 19.288 -3.258 -18.739 1.00 87.81 194 SER A CA 1
ATOM 1414 C C . SER A 1 194 ? 19.858 -3.915 -20.002 1.00 87.81 194 SER A C 1
ATOM 1416 O O . SER A 1 194 ? 20.092 -5.123 -20.001 1.00 87.81 194 SER A O 1
ATOM 1418 N N . PRO A 1 195 ? 20.143 -3.153 -21.075 1.00 85.62 195 PRO A N 1
ATOM 1419 C CA . PRO A 1 195 ? 20.706 -3.712 -22.304 1.00 85.62 195 PRO A CA 1
ATOM 1420 C C . PRO A 1 195 ? 22.196 -4.064 -22.178 1.00 85.62 195 PRO A C 1
ATOM 1422 O O . PRO A 1 195 ? 22.749 -4.703 -23.066 1.00 85.62 195 PRO A O 1
ATOM 1425 N N . VAL A 1 196 ? 22.855 -3.618 -21.103 1.00 88.69 196 VAL A N 1
ATOM 1426 C CA . VAL A 1 196 ? 24.292 -3.833 -20.852 1.00 88.69 196 VAL A CA 1
ATOM 1427 C C . VAL A 1 196 ? 24.526 -4.978 -19.856 1.00 88.69 196 VAL A C 1
ATOM 1429 O O . VAL A 1 196 ? 25.646 -5.470 -19.738 1.00 88.69 196 VAL A O 1
ATOM 1432 N N . ALA A 1 197 ? 23.482 -5.421 -19.148 1.00 86.25 197 ALA A N 1
ATOM 1433 C CA . ALA A 1 197 ? 23.569 -6.532 -18.207 1.00 86.25 197 ALA A CA 1
ATOM 1434 C C . ALA A 1 197 ? 23.865 -7.848 -18.944 1.00 86.25 197 ALA A C 1
ATOM 1436 O O . ALA A 1 197 ? 23.196 -8.190 -19.921 1.00 86.25 197 ALA A O 1
ATOM 1437 N N . GLN A 1 198 ? 24.863 -8.595 -18.461 1.00 87.25 198 GLN A N 1
ATOM 1438 C CA . GLN A 1 198 ? 25.219 -9.901 -19.031 1.00 87.25 198 GLN A CA 1
ATOM 1439 C C . GLN A 1 198 ? 24.172 -10.970 -18.689 1.00 87.25 198 GLN A C 1
ATOM 1441 O O . GLN A 1 198 ? 23.914 -11.858 -19.500 1.00 87.25 198 GLN A O 1
ATOM 1446 N N . ASP A 1 199 ? 23.540 -10.859 -17.514 1.00 90.25 199 ASP A N 1
ATOM 1447 C CA . ASP A 1 199 ? 22.419 -11.703 -17.094 1.00 90.25 199 ASP A CA 1
ATOM 1448 C C . ASP A 1 199 ? 21.322 -10.881 -16.380 1.00 90.25 199 ASP A C 1
ATOM 1450 O O . ASP A 1 199 ? 21.203 -10.923 -15.152 1.00 90.25 199 ASP A O 1
ATOM 1454 N N . PRO A 1 200 ? 20.470 -10.152 -17.131 1.00 89.50 200 PRO A N 1
ATOM 1455 C CA . PRO A 1 200 ? 19.428 -9.287 -16.561 1.00 89.50 200 PRO A CA 1
ATOM 1456 C C . PRO A 1 200 ? 18.472 -10.018 -15.604 1.00 89.50 200 PRO A C 1
ATOM 1458 O O . PRO A 1 200 ? 18.006 -9.458 -14.608 1.00 89.50 200 PRO A O 1
ATOM 1461 N N . LEU A 1 201 ? 18.169 -11.287 -15.904 1.00 87.88 201 LEU A N 1
ATOM 1462 C CA . LEU A 1 201 ? 17.288 -12.126 -15.091 1.00 87.88 201 LEU A CA 1
ATOM 1463 C C . LEU A 1 201 ? 17.965 -12.561 -13.787 1.00 87.88 201 LEU A C 1
ATOM 1465 O O . LEU A 1 201 ? 17.305 -12.579 -12.748 1.00 87.88 201 LEU A O 1
ATOM 1469 N N . GLY A 1 202 ? 19.258 -12.896 -13.828 1.00 90.00 202 GLY A N 1
ATOM 1470 C CA . GLY A 1 202 ? 20.046 -13.242 -12.644 1.00 90.00 202 GLY A CA 1
ATOM 1471 C C . GLY A 1 202 ? 20.225 -12.066 -11.690 1.00 90.00 202 GLY A C 1
ATOM 1472 O O . GLY A 1 202 ? 19.967 -12.206 -10.492 1.00 90.00 202 GLY A O 1
ATOM 1473 N N . GLU A 1 203 ? 20.541 -10.885 -12.223 1.00 90.56 203 GLU A N 1
ATOM 1474 C CA . GLU A 1 203 ? 20.639 -9.643 -11.447 1.00 90.56 203 GLU A CA 1
ATOM 1475 C C . GLU A 1 203 ? 19.320 -9.309 -10.729 1.00 90.56 203 GLU A C 1
ATOM 1477 O O . GLU A 1 203 ? 19.288 -9.020 -9.529 1.00 90.56 203 GLU A O 1
ATOM 1482 N N . ALA A 1 204 ? 18.194 -9.403 -11.440 1.00 90.69 204 ALA A N 1
ATOM 1483 C CA . ALA A 1 204 ? 16.876 -9.167 -10.860 1.00 90.69 204 ALA A CA 1
ATOM 1484 C C . ALA A 1 204 ? 16.471 -10.238 -9.836 1.00 90.69 204 ALA A C 1
ATOM 1486 O O . ALA A 1 204 ? 15.859 -9.917 -8.812 1.00 90.69 204 ALA A O 1
ATOM 1487 N N . ALA A 1 205 ? 16.828 -11.503 -10.079 1.00 89.62 205 ALA A N 1
ATOM 1488 C CA . ALA A 1 205 ? 16.613 -12.598 -9.137 1.00 89.62 205 ALA A CA 1
ATOM 1489 C C . ALA A 1 205 ? 17.374 -12.367 -7.822 1.00 89.62 205 ALA A C 1
ATOM 1491 O O . ALA A 1 205 ? 16.820 -12.596 -6.745 1.00 89.62 205 ALA A O 1
ATOM 1492 N N . ALA A 1 206 ? 18.603 -11.848 -7.886 1.00 91.12 206 ALA A N 1
ATOM 1493 C CA . ALA A 1 206 ? 19.399 -11.539 -6.703 1.00 91.12 206 ALA A CA 1
ATOM 1494 C C . ALA A 1 206 ? 18.812 -10.385 -5.871 1.00 91.12 206 ALA A C 1
ATOM 1496 O O . ALA A 1 206 ? 18.740 -10.488 -4.645 1.00 91.12 206 ALA A O 1
ATOM 1497 N N . LEU A 1 207 ? 18.262 -9.345 -6.508 1.00 91.00 207 LEU A N 1
ATOM 1498 C CA . LEU A 1 207 ? 17.466 -8.318 -5.810 1.00 91.00 207 LEU A CA 1
ATOM 1499 C C . LEU A 1 207 ? 16.173 -8.886 -5.206 1.00 91.00 207 LEU A C 1
ATOM 1501 O O . LEU A 1 207 ? 15.707 -8.439 -4.155 1.00 91.00 207 LEU A O 1
ATOM 1505 N N . GLY A 1 208 ? 15.621 -9.922 -5.833 1.00 88.19 208 GLY A N 1
ATOM 1506 C CA . GLY A 1 208 ? 14.570 -10.741 -5.255 1.00 88.19 208 GLY A CA 1
ATOM 1507 C C . GLY A 1 208 ? 14.960 -11.353 -3.905 1.00 88.19 208 GLY A C 1
ATOM 1508 O O . GLY A 1 208 ? 14.158 -11.344 -2.974 1.00 88.19 208 GLY A O 1
ATOM 1509 N N . LEU A 1 209 ? 16.194 -11.831 -3.736 1.00 87.94 209 LEU A N 1
ATOM 1510 C CA . LEU A 1 209 ? 16.632 -12.381 -2.448 1.00 87.94 209 LEU A CA 1
ATOM 1511 C C . LEU A 1 209 ? 16.652 -11.328 -1.339 1.00 87.94 209 LEU A C 1
ATOM 1513 O O . LEU A 1 209 ? 16.237 -11.630 -0.221 1.00 87.94 209 LEU A O 1
ATOM 1517 N N . TRP A 1 210 ? 17.037 -10.085 -1.647 1.00 89.94 210 TRP A N 1
ATOM 1518 C CA . TRP A 1 210 ? 16.902 -8.970 -0.705 1.00 89.94 210 TRP A CA 1
ATOM 1519 C C . TRP A 1 210 ? 15.450 -8.745 -0.294 1.00 89.94 210 TRP A C 1
ATOM 1521 O O . TRP A 1 210 ? 15.160 -8.621 0.894 1.00 89.94 210 TRP A O 1
ATOM 1531 N N . LEU A 1 211 ? 14.523 -8.744 -1.254 1.00 90.38 211 LEU A N 1
ATOM 1532 C CA . LEU A 1 211 ? 13.093 -8.626 -0.968 1.00 90.38 211 LEU A CA 1
ATOM 1533 C C . LEU A 1 211 ? 12.589 -9.759 -0.062 1.00 90.38 211 LEU A C 1
ATOM 1535 O O . LEU A 1 211 ? 11.855 -9.498 0.890 1.00 90.38 211 LEU A O 1
ATOM 1539 N N . ALA A 1 212 ? 13.006 -11.001 -0.321 1.00 87.94 212 ALA A N 1
ATOM 1540 C CA . ALA A 1 212 ? 12.640 -12.154 0.498 1.00 87.94 212 ALA A CA 1
ATOM 1541 C C . ALA A 1 212 ? 13.223 -12.051 1.917 1.00 87.94 212 ALA A C 1
ATOM 1543 O O . ALA A 1 212 ? 12.516 -12.297 2.893 1.00 87.94 212 ALA A O 1
ATOM 1544 N N . LEU A 1 213 ? 14.484 -11.628 2.041 1.00 89.62 213 LEU A N 1
ATOM 1545 C CA . LEU A 1 213 ? 15.151 -11.411 3.323 1.00 89.62 213 LEU A CA 1
ATOM 1546 C C . LEU A 1 213 ? 14.445 -10.326 4.146 1.00 89.62 213 LEU A C 1
ATOM 1548 O O . LEU A 1 213 ? 14.141 -10.535 5.320 1.00 89.62 213 LEU A O 1
ATOM 1552 N N . LEU A 1 214 ? 14.130 -9.188 3.522 1.00 92.44 214 LEU A N 1
ATOM 1553 C CA . LEU A 1 214 ? 13.435 -8.077 4.172 1.00 92.44 214 LEU A CA 1
ATOM 1554 C C . LEU A 1 214 ? 11.972 -8.399 4.500 1.00 92.44 214 LEU A C 1
ATOM 1556 O O . LEU A 1 214 ? 11.408 -7.756 5.383 1.00 92.44 214 LEU A O 1
ATOM 1560 N N . ALA A 1 215 ? 11.359 -9.388 3.846 1.00 90.25 215 ALA A N 1
ATOM 1561 C CA . ALA A 1 215 ? 10.014 -9.864 4.158 1.00 90.25 215 ALA A CA 1
ATOM 1562 C C . ALA A 1 215 ? 9.957 -10.733 5.432 1.00 90.25 215 ALA A C 1
ATOM 1564 O O . ALA A 1 215 ? 8.922 -10.757 6.106 1.00 90.25 215 ALA A O 1
ATOM 1565 N N . LEU A 1 216 ? 11.055 -11.412 5.805 1.00 88.81 216 LEU A N 1
ATOM 1566 C CA . LEU A 1 216 ? 11.082 -12.370 6.922 1.00 88.81 216 LEU A CA 1
ATOM 1567 C C . LEU A 1 216 ? 10.529 -11.819 8.247 1.00 88.81 216 LEU A C 1
ATOM 1569 O O . LEU A 1 216 ? 9.730 -12.524 8.864 1.00 88.81 216 LEU A O 1
ATOM 1573 N N . PRO A 1 217 ? 10.864 -10.597 8.710 1.00 89.31 217 PRO A N 1
ATOM 1574 C CA . PRO A 1 217 ? 10.352 -10.096 9.983 1.00 89.31 217 PRO A CA 1
ATOM 1575 C C . PRO A 1 217 ? 8.823 -10.056 10.038 1.00 89.31 217 PRO A C 1
ATOM 1577 O O . PRO A 1 217 ? 8.240 -10.459 11.040 1.00 89.31 217 PRO A O 1
ATOM 1580 N N . ALA A 1 218 ? 8.155 -9.636 8.961 1.00 87.06 218 ALA A N 1
ATOM 1581 C CA . ALA A 1 218 ? 6.696 -9.595 8.913 1.00 87.06 218 ALA A CA 1
ATOM 1582 C C . ALA A 1 218 ? 6.078 -10.997 8.975 1.00 87.06 218 ALA A C 1
ATOM 1584 O O . ALA A 1 218 ? 5.072 -11.190 9.654 1.00 87.06 218 ALA A O 1
ATOM 1585 N N . VAL A 1 219 ? 6.708 -11.980 8.326 1.00 81.19 219 VAL A N 1
ATOM 1586 C CA . VAL A 1 219 ? 6.275 -13.385 8.356 1.00 81.19 219 VAL A CA 1
ATOM 1587 C C . VAL A 1 219 ? 6.468 -13.994 9.745 1.00 81.19 219 VAL A C 1
ATOM 1589 O O . VAL A 1 219 ? 5.566 -14.640 10.272 1.00 81.19 219 VAL A O 1
ATOM 1592 N N . LEU A 1 220 ? 7.632 -13.770 10.358 1.00 84.31 220 LEU A N 1
ATOM 1593 C CA . LEU A 1 220 ? 8.005 -14.356 11.647 1.00 84.31 220 LEU A CA 1
ATOM 1594 C C . LEU A 1 220 ? 7.255 -13.720 12.827 1.00 84.31 220 LEU A C 1
ATOM 1596 O O . LEU A 1 220 ? 7.006 -14.380 13.835 1.00 84.31 220 LEU A O 1
ATOM 1600 N N . LEU A 1 221 ? 6.896 -12.438 12.715 1.00 83.31 221 LEU A N 1
ATOM 1601 C CA . LEU A 1 221 ? 6.147 -11.707 13.740 1.00 83.31 221 LEU A CA 1
ATOM 1602 C C . LEU A 1 221 ? 4.628 -11.820 13.569 1.00 83.31 221 LEU A C 1
ATOM 1604 O O . LEU A 1 221 ? 3.895 -11.440 14.489 1.00 83.31 221 LEU A O 1
ATOM 1608 N N . ALA A 1 222 ? 4.141 -12.343 12.439 1.00 73.19 222 ALA A N 1
ATOM 1609 C CA . ALA A 1 222 ? 2.718 -12.541 12.209 1.00 73.19 222 ALA A CA 1
ATOM 1610 C C . ALA A 1 222 ? 2.148 -13.532 13.233 1.00 73.19 222 ALA A C 1
ATOM 1612 O O . ALA A 1 222 ? 2.499 -14.710 13.279 1.00 73.19 222 ALA A O 1
ATOM 1613 N N . ARG A 1 223 ? 1.227 -13.050 14.069 1.00 70.69 223 ARG A N 1
ATOM 1614 C CA . ARG A 1 223 ? 0.481 -13.874 15.025 1.00 70.69 223 ARG A CA 1
ATOM 1615 C C . ARG A 1 223 ? -0.994 -13.818 14.673 1.00 70.69 223 ARG A C 1
ATOM 1617 O O . ARG A 1 223 ? -1.513 -12.754 14.347 1.00 70.69 223 ARG A O 1
ATOM 1624 N N . SER A 1 224 ? -1.685 -14.953 14.756 1.00 60.84 224 SER A N 1
ATOM 1625 C CA . SER A 1 224 ? -3.138 -14.977 14.594 1.00 60.84 224 SER A CA 1
ATOM 1626 C C . SER A 1 224 ? -3.772 -14.090 15.663 1.00 60.84 224 SER A C 1
ATOM 1628 O O . SER A 1 224 ? -3.607 -14.353 16.857 1.00 60.84 224 SER A O 1
ATOM 1630 N N . ALA A 1 225 ? -4.494 -13.052 15.246 1.00 59.69 225 ALA A N 1
ATOM 1631 C CA . ALA A 1 225 ? -5.295 -12.256 16.160 1.00 59.69 225 ALA A CA 1
ATOM 1632 C C . ALA A 1 225 ? -6.436 -13.136 16.694 1.00 59.69 225 ALA A C 1
ATOM 1634 O O . ALA A 1 225 ? -7.433 -13.370 16.016 1.00 59.69 225 ALA A O 1
ATOM 1635 N N . LEU A 1 226 ? -6.259 -13.667 17.902 1.00 53.56 226 LEU A N 1
ATOM 1636 C CA . LEU A 1 226 ? -7.287 -14.399 18.635 1.00 53.56 226 LEU A CA 1
ATOM 1637 C C . LEU A 1 226 ? -8.179 -13.376 19.337 1.00 53.56 226 LEU A C 1
ATOM 1639 O O . LEU A 1 226 ? -8.048 -13.134 20.533 1.00 53.56 226 LEU A O 1
ATOM 1643 N N . LEU A 1 227 ? -9.042 -12.711 18.576 1.00 57.31 227 LEU A N 1
ATOM 1644 C CA . LEU A 1 227 ? -10.108 -11.905 19.153 1.00 57.31 227 LEU A CA 1
ATOM 1645 C C . LEU A 1 227 ? -11.429 -12.577 18.811 1.00 57.31 227 LEU A C 1
ATOM 1647 O O . LEU A 1 227 ? -11.782 -12.713 17.641 1.00 57.31 227 LEU A O 1
ATOM 1651 N N . GLU A 1 228 ? -12.146 -13.016 19.844 1.00 57.75 228 GLU A N 1
ATOM 1652 C CA . GLU A 1 228 ? -13.529 -13.454 19.697 1.00 57.75 228 GLU A CA 1
ATOM 1653 C C . GLU A 1 228 ? -14.353 -12.309 19.104 1.00 57.75 228 GLU A C 1
ATOM 1655 O O . GLU A 1 228 ? -14.268 -11.161 19.552 1.00 57.75 228 GLU A O 1
ATOM 1660 N N . ALA A 1 229 ? -15.162 -12.618 18.092 1.00 56.03 229 ALA A N 1
ATOM 1661 C CA . ALA A 1 229 ? -16.170 -11.688 17.619 1.00 56.03 229 ALA A CA 1
ATOM 1662 C C . ALA A 1 229 ? -17.190 -11.481 18.748 1.00 56.03 229 ALA A C 1
ATOM 1664 O O . ALA A 1 229 ? -17.894 -12.411 19.137 1.00 56.03 229 ALA A O 1
ATOM 1665 N N . ARG A 1 230 ? -17.247 -10.267 19.296 1.00 64.19 230 ARG A N 1
ATOM 1666 C CA . ARG A 1 230 ? -18.277 -9.837 20.244 1.00 64.19 230 ARG A CA 1
ATOM 1667 C C . ARG A 1 230 ? -18.950 -8.607 19.667 1.00 64.19 230 ARG A C 1
ATOM 1669 O O . ARG A 1 230 ? -18.297 -7.813 18.994 1.00 64.19 230 ARG A O 1
ATOM 1676 N N . GLU A 1 231 ? -20.241 -8.435 19.926 1.00 68.44 231 GLU A N 1
ATOM 1677 C CA . GLU A 1 231 ? -20.878 -7.167 19.589 1.00 68.44 231 GLU A CA 1
ATOM 1678 C C . GLU A 1 231 ? -20.285 -6.059 20.472 1.00 68.44 231 GLU A C 1
ATOM 1680 O O . GLU A 1 231 ? -20.327 -6.156 21.706 1.00 68.44 231 GLU A O 1
ATOM 1685 N N . PRO A 1 232 ? -19.674 -5.021 19.878 1.00 69.75 232 PRO A N 1
ATOM 1686 C CA . PRO A 1 232 ? -19.013 -3.995 20.658 1.00 69.75 232 PRO A CA 1
ATOM 1687 C C . PRO A 1 232 ? -20.053 -3.106 21.349 1.00 69.75 232 PRO A C 1
ATOM 1689 O O . PRO A 1 232 ? -20.902 -2.486 20.712 1.00 69.75 232 PRO A O 1
ATOM 1692 N N . LEU A 1 233 ? -19.941 -2.979 22.672 1.00 79.12 233 LEU A N 1
ATOM 1693 C CA . LEU A 1 233 ? -20.706 -2.012 23.462 1.00 79.12 233 LEU A CA 1
ATOM 1694 C C . LEU A 1 233 ? -20.149 -0.600 23.224 1.00 79.12 233 LEU A C 1
ATOM 1696 O O . LEU A 1 233 ? -19.259 -0.136 23.946 1.00 79.12 233 LEU A O 1
ATOM 1700 N N . LEU A 1 234 ? -20.664 0.085 22.203 1.00 83.00 234 LEU A N 1
ATOM 1701 C CA . LEU A 1 234 ? -20.200 1.411 21.789 1.00 83.00 234 LEU A CA 1
ATOM 1702 C C . LEU A 1 234 ? -20.888 2.556 22.561 1.00 83.00 234 LEU A C 1
ATOM 1704 O O . LEU A 1 234 ? -22.021 2.412 23.023 1.00 83.00 234 LEU A O 1
ATOM 1708 N N . PRO A 1 235 ? -20.205 3.701 22.756 1.00 83.38 235 PRO A N 1
ATOM 1709 C CA . PRO A 1 235 ? -20.836 4.919 23.265 1.00 83.38 235 PRO A CA 1
ATOM 1710 C C . PRO A 1 235 ? -21.802 5.529 22.228 1.00 83.38 235 PRO A C 1
ATOM 1712 O O . PRO A 1 235 ? -21.712 5.190 21.046 1.00 83.38 235 PRO A O 1
ATOM 1715 N N . PRO A 1 236 ? -22.689 6.463 22.631 1.00 88.44 236 PRO A N 1
ATOM 1716 C CA . PRO A 1 236 ? -23.537 7.178 21.682 1.00 88.44 236 PRO A CA 1
ATOM 1717 C C . PRO A 1 236 ? -22.686 7.911 20.630 1.00 88.44 236 PRO A C 1
ATOM 1719 O O . PRO A 1 236 ? -21.625 8.456 20.974 1.00 88.44 236 PRO A O 1
ATOM 1722 N N . PRO A 1 237 ? -23.135 7.935 19.362 1.00 93.62 237 PRO A N 1
ATOM 1723 C CA . PRO A 1 237 ? -22.351 8.472 18.267 1.00 93.62 237 PRO A CA 1
ATOM 1724 C C . PRO A 1 237 ? -22.153 9.981 18.412 1.00 93.62 237 PRO A C 1
ATOM 1726 O O . PRO A 1 237 ? -23.058 10.733 18.774 1.00 93.62 237 PRO A O 1
ATOM 1729 N N . LYS A 1 238 ? -20.946 10.432 18.091 1.00 95.56 238 LYS A N 1
ATOM 1730 C CA . LYS A 1 238 ? -20.520 11.827 18.145 1.00 95.56 238 LYS A CA 1
ATOM 1731 C C . LYS A 1 238 ? -20.328 12.356 16.719 1.00 95.56 238 LYS A C 1
ATOM 1733 O O . LYS A 1 238 ? -19.404 11.906 16.036 1.00 95.56 238 LYS A O 1
ATOM 1738 N N . PRO A 1 239 ? -21.124 13.342 16.266 1.00 95.94 239 PRO A N 1
ATOM 1739 C CA . PRO A 1 239 ? -21.154 13.760 14.862 1.00 95.94 239 PRO A CA 1
ATOM 1740 C C . PRO A 1 239 ? -19.810 14.295 14.353 1.00 95.94 239 PRO A C 1
ATOM 1742 O O . PRO A 1 239 ? -19.487 14.097 13.185 1.00 95.94 239 PRO A O 1
ATOM 1745 N N . LEU A 1 240 ? -18.993 14.894 15.228 1.00 97.06 240 LEU A N 1
ATOM 1746 C CA . LEU A 1 240 ? -17.654 15.373 14.883 1.00 97.06 240 LEU A CA 1
ATOM 1747 C C . LEU A 1 240 ? -16.760 14.260 14.315 1.00 97.06 240 LEU A C 1
ATOM 1749 O O . LEU A 1 240 ? -16.115 14.459 13.295 1.00 97.06 240 LEU A O 1
ATOM 1753 N N . TYR A 1 241 ? -16.739 13.073 14.927 1.00 97.50 241 TYR A N 1
ATOM 1754 C CA . TYR A 1 241 ? -15.889 11.978 14.446 1.00 97.50 241 TYR A CA 1
ATOM 1755 C C . TYR A 1 241 ? -16.369 11.423 13.103 1.00 97.50 241 TYR A C 1
ATOM 1757 O O . TYR A 1 241 ? -15.552 11.080 12.251 1.00 97.50 241 TYR A O 1
ATOM 1765 N N . ARG A 1 242 ? -17.688 11.406 12.878 1.00 97.50 242 ARG A N 1
ATOM 1766 C CA . ARG A 1 242 ? -18.269 11.067 11.575 1.00 97.50 242 ARG A CA 1
ATOM 1767 C C . ARG A 1 242 ? -17.872 12.082 10.505 1.00 97.50 242 ARG A C 1
ATOM 1769 O O . ARG A 1 242 ? -17.548 11.678 9.395 1.00 97.50 242 ARG A O 1
ATOM 1776 N N . LEU A 1 243 ? -17.868 13.373 10.843 1.00 97.81 243 LEU A N 1
ATOM 1777 C CA . LEU A 1 243 ? -17.419 14.439 9.946 1.00 97.81 243 LEU A CA 1
ATOM 1778 C C . LEU A 1 243 ? -15.927 14.309 9.615 1.00 97.81 243 LEU A C 1
ATOM 1780 O O . LEU A 1 243 ? -15.573 14.388 8.448 1.00 97.81 243 LEU A O 1
ATOM 1784 N N . LEU A 1 244 ? -15.066 14.063 10.608 1.00 98.06 244 LEU A N 1
ATOM 1785 C CA . LEU A 1 244 ? -13.627 13.863 10.385 1.00 98.06 244 LEU A CA 1
ATOM 1786 C C . LEU A 1 244 ? -13.350 12.646 9.494 1.00 98.06 244 LEU A C 1
ATOM 1788 O O . LEU A 1 244 ? -12.525 12.725 8.586 1.00 98.06 244 LEU A O 1
ATOM 1792 N N . PHE A 1 245 ? -14.074 11.544 9.714 1.00 98.50 245 PHE A N 1
ATOM 1793 C CA . PHE A 1 245 ? -14.005 10.372 8.843 1.00 98.50 245 PHE A CA 1
ATOM 1794 C C . PHE A 1 245 ? -14.445 10.716 7.415 1.00 98.50 245 PHE A C 1
ATOM 1796 O O . PHE A 1 245 ? -13.750 10.375 6.462 1.00 98.50 245 PHE A O 1
ATOM 1803 N N . ALA A 1 246 ? -15.583 11.407 7.265 1.00 98.12 246 ALA A N 1
ATOM 1804 C CA . ALA A 1 246 ? -16.108 11.801 5.960 1.00 98.12 246 ALA A CA 1
ATOM 1805 C C . ALA A 1 246 ? -15.135 12.708 5.210 1.00 98.12 246 ALA A C 1
ATOM 1807 O O . ALA A 1 246 ? -14.871 12.479 4.034 1.00 98.12 246 ALA A O 1
ATOM 1808 N N . LEU A 1 247 ? -14.586 13.706 5.906 1.00 98.00 247 LEU A N 1
ATOM 1809 C CA . LEU A 1 247 ? -13.621 14.640 5.352 1.00 98.00 247 LEU A CA 1
ATOM 1810 C C . LEU A 1 247 ? -12.408 13.886 4.818 1.00 98.00 247 LEU A C 1
ATOM 1812 O O . LEU A 1 247 ? -12.061 14.085 3.664 1.00 98.00 247 LEU A O 1
ATOM 1816 N N . TYR A 1 248 ? -11.822 12.983 5.608 1.00 98.00 248 TYR A N 1
ATOM 1817 C CA . TYR A 1 248 ? -10.697 12.175 5.146 1.00 98.00 248 TYR A CA 1
ATOM 1818 C C . TYR A 1 248 ? -11.055 11.292 3.942 1.00 98.00 248 TYR A C 1
ATOM 1820 O O . TYR A 1 248 ? -10.328 11.281 2.956 1.00 98.00 248 TYR A O 1
ATOM 1828 N N . ALA A 1 249 ? -12.166 10.550 4.005 1.00 97.81 249 ALA A N 1
ATOM 1829 C CA . ALA A 1 249 ? -12.556 9.636 2.931 1.00 97.81 249 ALA A CA 1
ATOM 1830 C C . ALA A 1 249 ? -12.782 10.384 1.606 1.00 97.81 249 ALA A C 1
ATOM 1832 O O . ALA A 1 249 ? -12.324 9.942 0.553 1.00 97.81 249 ALA A O 1
ATOM 1833 N N . LEU A 1 250 ? -13.446 11.542 1.667 1.00 97.75 250 LEU A N 1
ATOM 1834 C CA . LEU A 1 250 ? -13.702 12.384 0.504 1.00 97.75 250 LEU A CA 1
ATOM 1835 C C . LEU A 1 250 ? -12.430 13.051 -0.014 1.00 97.75 250 LEU A C 1
ATOM 1837 O O . LEU A 1 250 ? -12.230 13.070 -1.223 1.00 97.75 250 LEU A O 1
ATOM 1841 N N . THR A 1 251 ? -11.560 13.574 0.855 1.00 96.38 251 THR A N 1
ATOM 1842 C CA . THR A 1 251 ? -10.314 14.215 0.408 1.00 96.38 251 THR A CA 1
ATOM 1843 C C . THR A 1 251 ? -9.332 13.205 -0.162 1.00 96.38 251 THR A C 1
ATOM 1845 O O . THR A 1 251 ? -8.730 13.487 -1.191 1.00 96.38 251 THR A O 1
ATOM 1848 N N . ALA A 1 252 ? -9.205 12.019 0.436 1.00 95.75 252 ALA A N 1
ATOM 1849 C CA . ALA A 1 252 ? -8.370 10.946 -0.095 1.00 95.75 252 ALA A CA 1
ATOM 1850 C C . ALA A 1 252 ? -8.842 10.517 -1.490 1.00 95.75 252 ALA A C 1
ATOM 1852 O O . ALA A 1 252 ? -8.044 10.473 -2.423 1.00 95.75 252 ALA A O 1
ATOM 1853 N N . LEU A 1 253 ? -10.148 10.275 -1.656 1.00 96.62 253 LEU A N 1
ATOM 1854 C CA . LEU A 1 253 ? -10.719 9.916 -2.953 1.00 96.62 253 LEU A CA 1
ATOM 1855 C C . LEU A 1 253 ? -10.584 11.059 -3.970 1.00 96.62 253 LEU A C 1
ATOM 1857 O O . LEU A 1 253 ? -10.201 10.820 -5.112 1.00 96.62 253 LEU A O 1
ATOM 1861 N N . ALA A 1 254 ? -10.844 12.302 -3.558 1.00 96.25 254 ALA A N 1
ATOM 1862 C CA . ALA A 1 254 ? -10.706 13.471 -4.417 1.00 96.25 254 ALA A CA 1
ATOM 1863 C C . ALA A 1 254 ? -9.255 13.676 -4.869 1.00 96.25 254 ALA A C 1
ATOM 1865 O O . ALA A 1 254 ? -9.028 13.883 -6.052 1.00 96.25 254 ALA A O 1
ATOM 1866 N N . LEU A 1 255 ? -8.265 13.555 -3.981 1.00 95.19 255 LEU A N 1
ATOM 1867 C CA . LEU A 1 255 ? -6.850 13.682 -4.349 1.00 95.19 255 LEU A CA 1
ATOM 1868 C C . LEU A 1 255 ? -6.406 12.629 -5.366 1.00 95.19 255 LEU A C 1
ATOM 1870 O O . LEU A 1 255 ? -5.524 12.908 -6.169 1.00 95.19 255 LEU A O 1
ATOM 1874 N N . VAL A 1 256 ? -7.005 11.440 -5.375 1.00 95.00 256 VAL A N 1
ATOM 1875 C CA . VAL A 1 256 ? -6.712 10.443 -6.413 1.00 95.00 256 VAL A CA 1
ATOM 1876 C C . VAL A 1 256 ? -7.455 10.764 -7.711 1.00 95.00 256 VAL A C 1
ATOM 1878 O O . VAL A 1 256 ? -6.871 10.697 -8.788 1.00 95.00 256 VAL A O 1
ATOM 1881 N N . LEU A 1 257 ? -8.736 11.126 -7.630 1.00 96.00 257 LEU A N 1
ATOM 1882 C CA . LEU A 1 257 ? -9.581 11.295 -8.812 1.00 96.00 257 LEU A CA 1
ATOM 1883 C C . LEU A 1 257 ? -9.400 12.634 -9.532 1.00 96.00 257 LEU A C 1
ATOM 1885 O O . LEU A 1 257 ? -9.547 12.664 -10.747 1.00 96.00 257 LEU A O 1
ATOM 1889 N N . LEU A 1 258 ? -9.100 13.728 -8.831 1.00 95.06 258 LEU A N 1
ATOM 1890 C CA . LEU A 1 258 ? -9.037 15.074 -9.415 1.00 95.06 258 LEU A CA 1
ATOM 1891 C C . LEU A 1 258 ? -8.011 15.154 -10.548 1.00 95.06 258 LEU A C 1
ATOM 1893 O O . LEU A 1 258 ? -8.362 15.537 -11.662 1.00 95.06 258 LEU A O 1
ATOM 1897 N N . GLY A 1 259 ? -6.770 14.745 -10.281 1.00 91.94 259 GLY A N 1
ATOM 1898 C CA . GLY A 1 259 ? -5.702 14.709 -11.273 1.00 91.94 259 GLY A CA 1
ATOM 1899 C C . GLY A 1 259 ? -6.015 13.767 -12.434 1.00 91.94 259 GLY A C 1
ATOM 1900 O O . GLY A 1 259 ? -5.894 14.160 -13.589 1.00 91.94 259 GLY A O 1
ATOM 1901 N N . LEU A 1 260 ? -6.512 12.558 -12.149 1.00 94.19 260 LEU A N 1
ATOM 1902 C CA . LEU A 1 260 ? -6.882 11.595 -13.196 1.00 94.19 260 LEU A CA 1
ATOM 1903 C C . LEU A 1 260 ? -7.993 12.120 -14.104 1.00 94.19 260 LEU A C 1
ATOM 1905 O O . LEU A 1 260 ? -7.908 11.986 -15.319 1.00 94.19 260 LEU A O 1
ATOM 1909 N N . LEU A 1 261 ? -9.041 12.709 -13.525 1.00 94.88 261 LEU A N 1
ATOM 1910 C CA . LEU A 1 261 ? -10.157 13.256 -14.287 1.00 94.88 261 LEU A CA 1
ATOM 1911 C C . LEU A 1 261 ? -9.723 14.468 -15.103 1.00 94.88 261 LEU A C 1
ATOM 1913 O O . LEU A 1 261 ? -10.161 14.597 -16.241 1.00 94.88 261 LEU A O 1
ATOM 1917 N N . ARG A 1 262 ? -8.846 15.322 -14.566 1.00 93.50 262 ARG A N 1
ATOM 1918 C CA . ARG A 1 262 ? -8.269 16.429 -15.331 1.00 93.50 262 ARG A CA 1
ATOM 1919 C C . ARG A 1 262 ? -7.523 15.912 -16.558 1.00 93.50 262 ARG A C 1
ATOM 1921 O O . ARG A 1 262 ? -7.878 16.312 -17.660 1.00 93.50 262 ARG A O 1
ATOM 1928 N N . GLU A 1 263 ? -6.568 15.002 -16.380 1.00 92.69 263 GLU A N 1
ATOM 1929 C CA . GLU A 1 263 ? -5.770 14.463 -17.493 1.00 92.69 263 GLU A CA 1
ATOM 1930 C C . GLU A 1 263 ? -6.601 13.619 -18.474 1.00 92.69 263 GLU A C 1
ATOM 1932 O O . GLU A 1 263 ? -6.271 13.519 -19.652 1.00 92.69 263 GLU A O 1
ATOM 1937 N N . ALA A 1 264 ? -7.704 13.016 -18.019 1.00 94.19 264 ALA A N 1
ATOM 1938 C CA . ALA A 1 264 ? -8.597 12.250 -18.886 1.00 94.19 264 ALA A CA 1
ATOM 1939 C C . ALA A 1 264 ? -9.581 13.123 -19.686 1.00 94.19 264 ALA A C 1
ATOM 1941 O O . ALA A 1 264 ? -10.004 12.722 -20.773 1.00 94.19 264 ALA A O 1
ATOM 1942 N N . LEU A 1 265 ? -9.999 14.273 -19.143 1.00 95.44 265 LEU A N 1
ATOM 1943 C CA . LEU A 1 265 ? -11.060 15.116 -19.713 1.00 95.44 265 LEU A CA 1
ATOM 1944 C C . LEU A 1 265 ? -10.536 16.368 -20.421 1.00 95.44 265 LEU A C 1
ATOM 1946 O O . LEU A 1 265 ? -11.247 16.929 -21.258 1.00 95.44 265 LEU A O 1
ATOM 1950 N N . GLN A 1 266 ? -9.336 16.830 -20.074 1.00 93.94 266 GLN A N 1
ATOM 1951 C CA . GLN A 1 266 ? -8.733 18.035 -20.628 1.00 93.94 266 GLN A CA 1
ATOM 1952 C C . GLN A 1 266 ? -7.429 17.710 -21.343 1.00 93.94 266 GLN A C 1
ATOM 1954 O O . GLN A 1 266 ? -6.634 16.892 -20.892 1.00 93.94 266 GLN A O 1
ATOM 1959 N N . ASN A 1 267 ? -7.183 18.410 -22.445 1.00 90.31 267 ASN A N 1
ATOM 1960 C CA . ASN A 1 267 ? -5.918 18.322 -23.151 1.00 90.31 267 ASN A CA 1
ATOM 1961 C C . ASN A 1 267 ? -4.816 19.029 -22.329 1.00 90.31 267 ASN A C 1
ATOM 1963 O O . ASN A 1 267 ? -4.942 20.234 -22.082 1.00 90.31 267 ASN A O 1
ATOM 1967 N N . PRO A 1 268 ? -3.722 18.341 -21.952 1.00 85.06 268 PRO A N 1
ATOM 1968 C CA . PRO A 1 268 ? -2.710 18.890 -21.046 1.00 85.06 268 PRO A CA 1
ATOM 1969 C C . PRO A 1 268 ? -1.942 20.085 -21.626 1.00 85.06 268 PRO A C 1
ATOM 1971 O O . PRO A 1 268 ? -1.422 20.905 -20.873 1.00 85.06 268 PRO A O 1
ATOM 1974 N N . TYR A 1 269 ? -1.893 20.222 -22.954 1.00 86.25 269 TYR A N 1
ATOM 1975 C CA . TYR A 1 269 ? -1.173 21.306 -23.626 1.00 86.25 269 TYR A CA 1
ATOM 1976 C C . TYR A 1 269 ? -2.029 22.556 -23.829 1.00 86.25 269 TYR A C 1
ATOM 1978 O O . TYR A 1 269 ? -1.516 23.670 -23.795 1.00 86.25 269 TYR A O 1
ATOM 1986 N N . THR A 1 270 ? -3.331 22.383 -24.069 1.00 89.44 270 THR A N 1
ATOM 1987 C CA . THR A 1 270 ? -4.234 23.501 -24.399 1.00 89.44 270 THR A CA 1
ATOM 1988 C C . THR A 1 270 ? -5.191 23.873 -23.269 1.00 89.44 270 THR A C 1
ATOM 1990 O O . THR A 1 270 ? -5.808 24.934 -23.328 1.00 89.44 270 THR A O 1
ATOM 1993 N N . GLY A 1 271 ? -5.361 23.006 -22.266 1.00 87.88 271 GLY A N 1
ATOM 1994 C CA . GLY A 1 271 ? -6.336 23.158 -21.181 1.00 87.88 271 GLY A CA 1
ATOM 1995 C C . GLY A 1 271 ? -7.800 23.055 -21.627 1.00 87.88 271 GLY A C 1
ATOM 1996 O O . GLY A 1 271 ? -8.706 23.294 -20.830 1.00 87.88 271 GLY A O 1
ATOM 1997 N N . ARG A 1 272 ? -8.059 22.733 -22.901 1.00 93.56 272 ARG A N 1
ATOM 1998 C CA . ARG A 1 272 ? -9.416 22.600 -23.441 1.00 93.56 272 ARG A CA 1
ATOM 1999 C C . ARG A 1 272 ? -10.039 21.273 -23.030 1.00 93.56 272 ARG A C 1
ATOM 2001 O O . ARG A 1 272 ? -9.342 20.271 -22.914 1.00 93.56 272 ARG A O 1
ATOM 2008 N N . TRP A 1 273 ? -11.360 21.279 -22.871 1.00 94.38 273 TRP A N 1
ATOM 2009 C CA . TRP A 1 273 ? -12.161 20.066 -22.719 1.00 94.38 273 TRP A CA 1
ATOM 2010 C C . TRP A 1 273 ? -12.104 19.253 -24.013 1.00 94.38 273 TRP A C 1
ATOM 2012 O O . TRP A 1 273 ? -12.732 19.616 -25.005 1.00 94.38 273 TRP A O 1
ATOM 2022 N N . ASP A 1 274 ? -11.321 18.184 -23.985 1.00 93.94 274 ASP A N 1
ATOM 2023 C CA . ASP A 1 274 ? -11.076 17.276 -25.104 1.00 93.94 274 ASP A CA 1
ATOM 2024 C C . ASP A 1 274 ? -10.827 15.871 -24.527 1.00 93.94 274 ASP A C 1
ATOM 2026 O O . ASP A 1 274 ? -9.678 15.484 -24.301 1.00 93.94 274 ASP A O 1
ATOM 2030 N N . PRO A 1 275 ? -11.898 15.137 -24.162 1.00 94.50 275 PRO A N 1
ATOM 2031 C CA . PRO A 1 275 ? -11.762 13.869 -23.458 1.00 94.50 275 PRO A CA 1
ATOM 2032 C C . PRO A 1 275 ? -10.997 12.822 -24.271 1.00 94.50 275 PRO A C 1
ATOM 2034 O O . PRO A 1 275 ? -11.399 12.451 -25.374 1.00 94.50 275 PRO A O 1
ATOM 2037 N N . ALA A 1 276 ? -9.948 12.251 -23.677 1.00 91.88 276 ALA A N 1
ATOM 2038 C CA . ALA A 1 276 ? -9.030 11.338 -24.359 1.00 91.88 276 ALA A CA 1
ATOM 2039 C C . ALA A 1 276 ? -9.635 9.954 -24.686 1.00 91.88 276 ALA A C 1
ATOM 2041 O O . ALA A 1 276 ? -9.004 9.139 -25.360 1.00 91.88 276 ALA A O 1
ATOM 2042 N N . PHE A 1 277 ? -10.853 9.655 -24.217 1.00 92.62 277 PHE A N 1
ATOM 2043 C CA . PHE A 1 277 ? -11.447 8.316 -24.284 1.00 92.62 277 PHE A CA 1
ATOM 2044 C C . PHE A 1 277 ? -11.665 7.798 -25.705 1.00 92.62 277 PHE A C 1
ATOM 2046 O O . PHE A 1 277 ? -11.384 6.633 -25.966 1.00 92.62 277 PHE A O 1
ATOM 2053 N N . THR A 1 278 ? -12.161 8.628 -26.626 1.00 91.75 278 THR A N 1
ATOM 2054 C CA . THR A 1 278 ? -12.455 8.190 -28.004 1.00 91.75 278 THR A CA 1
ATOM 2055 C C . THR A 1 278 ? -11.176 7.797 -28.736 1.00 91.75 278 THR A C 1
ATOM 2057 O O . THR A 1 278 ? -11.106 6.723 -29.333 1.00 91.75 278 THR A O 1
ATOM 2060 N N . GLN A 1 279 ? -10.140 8.628 -28.618 1.00 91.31 279 GLN A N 1
ATOM 2061 C CA . GLN A 1 279 ? -8.819 8.386 -29.191 1.00 91.31 279 GLN A CA 1
ATOM 2062 C C . GLN A 1 279 ? -8.167 7.156 -28.549 1.00 91.31 279 GLN A C 1
ATOM 2064 O O . GLN A 1 279 ? -7.716 6.261 -29.261 1.00 91.31 279 GLN A O 1
ATOM 2069 N N . ALA A 1 280 ? -8.190 7.058 -27.215 1.00 93.12 280 ALA A N 1
ATOM 2070 C CA . ALA A 1 280 ? -7.622 5.929 -26.485 1.00 93.12 280 ALA A CA 1
ATOM 2071 C C . ALA A 1 280 ? -8.310 4.603 -26.844 1.00 93.12 280 ALA A C 1
ATOM 2073 O O . ALA A 1 280 ? -7.632 3.620 -27.131 1.00 93.12 280 ALA A O 1
ATOM 2074 N N . LEU A 1 281 ? -9.646 4.568 -26.889 1.00 94.88 281 LEU A N 1
ATOM 2075 C CA . LEU A 1 281 ? -10.405 3.371 -27.262 1.00 94.88 281 LEU A CA 1
ATOM 2076 C C . LEU A 1 281 ? -10.222 2.985 -28.733 1.00 94.88 281 LEU A C 1
ATOM 2078 O O . LEU A 1 281 ? -10.396 1.816 -29.066 1.00 94.88 281 LEU A O 1
ATOM 2082 N N . GLY A 1 282 ? -9.843 3.924 -29.602 1.00 96.00 282 GLY A N 1
ATOM 2083 C CA . GLY A 1 282 ? -9.481 3.641 -30.991 1.00 96.00 282 GLY A CA 1
ATOM 2084 C C . GLY A 1 282 ? -8.154 2.887 -31.148 1.00 96.00 282 GLY A C 1
ATOM 2085 O O . GLY A 1 282 ? -7.935 2.257 -32.181 1.00 96.00 282 GLY A O 1
ATOM 2086 N N . LEU A 1 283 ? -7.275 2.901 -30.138 1.00 97.00 283 LEU A N 1
ATOM 2087 C CA . LEU A 1 283 ? -5.965 2.252 -30.213 1.00 97.00 283 LEU A CA 1
ATOM 2088 C C . LEU A 1 283 ? -6.074 0.730 -29.986 1.00 97.00 283 LEU A C 1
ATOM 2090 O O . LEU A 1 283 ? -6.507 0.302 -28.909 1.00 97.00 283 LEU A O 1
ATOM 2094 N N . PRO A 1 284 ? -5.582 -0.117 -30.917 1.00 96.56 284 PRO A N 1
ATOM 2095 C CA . PRO A 1 284 ? -5.633 -1.576 -30.767 1.00 96.56 284 PRO A CA 1
ATOM 2096 C C . PRO A 1 284 ? -4.954 -2.085 -29.489 1.00 96.56 284 PRO A C 1
ATOM 2098 O O . PRO A 1 284 ? -5.410 -3.050 -28.874 1.00 96.56 284 PRO A O 1
ATOM 2101 N N . LEU A 1 285 ? -3.879 -1.417 -29.056 1.00 95.06 285 LEU A N 1
ATOM 2102 C CA . LEU A 1 285 ? -3.155 -1.775 -27.838 1.00 95.06 285 LEU A CA 1
ATOM 2103 C C . LEU A 1 285 ? -4.006 -1.564 -26.577 1.00 95.06 285 LEU A C 1
ATOM 2105 O O . LEU A 1 285 ? -3.982 -2.410 -25.685 1.00 95.06 285 LEU A O 1
ATOM 2109 N N . VAL A 1 286 ? -4.794 -0.485 -26.522 1.00 95.25 286 VAL A N 1
ATOM 2110 C CA . VAL A 1 286 ? -5.703 -0.200 -25.401 1.00 95.25 286 VAL A CA 1
ATOM 2111 C C . VAL A 1 286 ? -6.822 -1.233 -25.363 1.00 95.25 286 VAL A C 1
ATOM 2113 O O . VAL A 1 286 ? -7.081 -1.812 -24.311 1.00 95.25 286 VAL A O 1
ATOM 2116 N N . GLN A 1 287 ? -7.429 -1.545 -26.510 1.00 95.94 287 GLN A N 1
ATOM 2117 C CA . GLN A 1 287 ? -8.458 -2.586 -26.597 1.00 95.94 287 GLN A CA 1
ATOM 2118 C C . GLN A 1 287 ? -7.926 -3.955 -26.149 1.00 95.94 287 GLN A C 1
ATOM 2120 O O . GLN A 1 287 ? -8.566 -4.642 -25.348 1.00 95.94 287 GLN A O 1
ATOM 2125 N N . LYS A 1 288 ? -6.724 -4.338 -26.610 1.00 95.06 288 LYS A N 1
ATOM 2126 C CA . LYS A 1 288 ? -6.047 -5.571 -26.180 1.00 95.06 288 LYS A CA 1
ATOM 2127 C C . LYS A 1 288 ? -5.769 -5.554 -24.677 1.00 95.06 288 LYS A C 1
ATOM 2129 O O . LYS A 1 288 ? -6.045 -6.543 -24.004 1.00 95.06 288 LYS A O 1
ATOM 2134 N N . GLY A 1 289 ? -5.279 -4.435 -24.143 1.00 93.44 289 GLY A N 1
ATOM 2135 C CA . GLY A 1 289 ? -5.028 -4.260 -22.713 1.00 93.44 289 GLY A CA 1
ATOM 2136 C C . GLY A 1 289 ? -6.296 -4.417 -21.872 1.00 93.44 289 GLY A C 1
ATOM 2137 O O . GLY A 1 289 ? -6.290 -5.171 -20.898 1.00 93.44 289 GLY A O 1
ATOM 2138 N N . LEU A 1 290 ? -7.403 -3.787 -22.279 1.00 94.56 290 LEU A N 1
ATOM 2139 C CA . LEU A 1 290 ? -8.702 -3.896 -21.608 1.00 94.56 290 LEU A CA 1
ATOM 2140 C C . LEU A 1 290 ? -9.221 -5.336 -21.619 1.00 94.56 290 LEU A C 1
ATOM 2142 O O . LEU A 1 290 ? -9.584 -5.867 -20.569 1.00 94.56 290 LEU A O 1
ATOM 2146 N N . ARG A 1 291 ? -9.197 -5.997 -22.784 1.00 95.50 291 ARG A N 1
ATOM 2147 C CA . ARG A 1 291 ? -9.612 -7.399 -22.916 1.00 95.50 291 ARG A CA 1
ATOM 2148 C C . ARG A 1 291 ? -8.763 -8.315 -22.038 1.00 95.50 291 ARG A C 1
ATOM 2150 O O . ARG A 1 291 ? -9.323 -9.118 -21.298 1.00 95.50 291 ARG A O 1
ATOM 2157 N N . ASN A 1 292 ? -7.439 -8.186 -22.092 1.00 93.69 292 ASN A N 1
ATOM 2158 C CA . ASN A 1 292 ? -6.530 -9.006 -21.293 1.00 93.69 292 ASN A CA 1
ATOM 2159 C C . ASN A 1 292 ? -6.765 -8.793 -19.796 1.00 93.69 292 ASN A C 1
ATOM 2161 O O . ASN A 1 292 ? -6.875 -9.762 -19.055 1.00 93.69 292 ASN A O 1
ATOM 2165 N N . SER A 1 293 ? -6.914 -7.542 -19.360 1.00 93.62 293 SER A N 1
ATOM 2166 C CA . SER A 1 293 ? -7.152 -7.208 -17.952 1.00 93.62 293 SER A CA 1
ATOM 2167 C C . SER A 1 293 ? -8.465 -7.806 -17.445 1.00 93.62 293 SER A C 1
ATOM 2169 O O . SER A 1 293 ? -8.483 -8.436 -16.390 1.00 93.62 293 SER A O 1
ATOM 2171 N N . LEU A 1 294 ? -9.551 -7.675 -18.217 1.00 95.06 294 LEU A N 1
ATOM 2172 C CA . LEU A 1 294 ? -10.856 -8.241 -17.867 1.00 95.06 294 LEU A CA 1
ATOM 2173 C C . LEU A 1 294 ? -10.829 -9.772 -17.838 1.00 95.06 294 LEU A C 1
ATOM 2175 O O . LEU A 1 294 ? -11.296 -10.370 -16.870 1.00 95.06 294 LEU A O 1
ATOM 2179 N N . LEU A 1 295 ? -10.264 -10.409 -18.868 1.00 96.00 295 LEU A N 1
ATOM 2180 C CA . LEU A 1 295 ? -10.182 -11.868 -18.945 1.00 96.00 295 LEU A CA 1
ATOM 2181 C C . LEU A 1 295 ? -9.331 -12.448 -17.816 1.00 96.00 295 LEU A C 1
ATOM 2183 O O . LEU A 1 295 ? -9.747 -13.417 -17.187 1.00 96.00 295 LEU A O 1
ATOM 2187 N N . LEU A 1 296 ? -8.173 -11.850 -17.528 1.00 93.06 296 LEU A N 1
ATOM 2188 C CA . LEU A 1 296 ? -7.291 -12.313 -16.458 1.00 93.06 296 LEU A CA 1
ATOM 2189 C C . LEU A 1 296 ? -7.927 -12.105 -15.080 1.00 93.06 296 LEU A C 1
ATOM 2191 O O . LEU A 1 296 ? -7.910 -13.028 -14.269 1.00 93.06 296 LEU A O 1
ATOM 2195 N N . ALA A 1 297 ? -8.537 -10.943 -14.819 1.00 93.19 297 ALA A N 1
ATOM 2196 C CA . ALA A 1 297 ? -9.177 -10.665 -13.534 1.00 93.19 297 ALA A CA 1
ATOM 2197 C C . ALA A 1 297 ? -10.373 -11.595 -13.272 1.00 93.19 297 ALA A C 1
ATOM 2199 O O . ALA A 1 297 ? -10.462 -12.211 -12.206 1.00 93.19 297 ALA A O 1
ATOM 2200 N N . LEU A 1 298 ? -11.276 -11.740 -14.248 1.00 95.88 298 LEU A N 1
ATOM 2201 C CA . LEU A 1 298 ? -12.448 -12.610 -14.123 1.00 95.88 298 LEU A CA 1
ATOM 2202 C C . LEU A 1 298 ? -12.054 -14.089 -14.117 1.00 95.88 298 LEU A C 1
ATOM 2204 O O . LEU A 1 298 ? -12.569 -14.851 -13.302 1.00 95.88 298 LEU A O 1
ATOM 2208 N N . GLY A 1 299 ? -11.114 -14.485 -14.976 1.00 96.25 299 GLY A N 1
ATOM 2209 C CA . GLY A 1 299 ? -10.611 -15.853 -15.064 1.00 96.25 299 GLY A CA 1
ATOM 2210 C C . GLY A 1 299 ? -9.928 -16.301 -13.775 1.00 96.25 299 GLY A C 1
ATOM 2211 O O . GLY A 1 299 ? -10.298 -17.332 -13.217 1.00 96.25 299 GLY A O 1
ATOM 2212 N N . ALA A 1 300 ? -8.997 -15.503 -13.245 1.00 92.12 300 ALA A N 1
ATOM 2213 C CA . ALA A 1 300 ? -8.329 -15.806 -11.980 1.00 92.12 300 ALA A CA 1
ATOM 2214 C C . ALA A 1 300 ? -9.326 -15.861 -10.813 1.00 92.12 300 ALA A C 1
ATOM 2216 O O . ALA A 1 300 ? -9.297 -16.807 -10.027 1.00 92.12 300 ALA A O 1
ATOM 2217 N N . THR A 1 301 ? -10.256 -14.902 -10.733 1.00 93.44 301 THR A N 1
ATOM 2218 C CA . THR A 1 301 ? -11.306 -14.899 -9.700 1.00 93.44 301 THR A CA 1
ATOM 2219 C C . THR A 1 301 ? -12.174 -16.154 -9.790 1.00 93.44 301 THR A C 1
ATOM 2221 O O . THR A 1 301 ? -12.389 -16.825 -8.782 1.00 93.44 301 THR A O 1
ATOM 2224 N N . GLY A 1 302 ? -12.631 -16.514 -10.992 1.00 96.38 302 GLY A N 1
ATOM 2225 C CA . GLY A 1 302 ? -13.432 -17.713 -11.225 1.00 96.38 302 GLY A CA 1
ATOM 2226 C C . GLY A 1 302 ? -12.696 -18.990 -10.822 1.00 96.38 302 GLY A C 1
ATOM 2227 O O . GLY A 1 302 ? -13.240 -19.799 -10.074 1.00 96.38 302 GLY A O 1
ATOM 2228 N N . LEU A 1 303 ? -11.437 -19.145 -11.241 1.00 92.88 303 LEU A N 1
ATOM 2229 C CA . LEU A 1 303 ? -10.608 -20.302 -10.889 1.00 92.88 303 LEU A CA 1
ATOM 2230 C C . LEU A 1 303 ? -10.387 -20.417 -9.377 1.00 92.88 303 LEU A C 1
ATOM 2232 O O . LEU A 1 303 ? -10.533 -21.505 -8.819 1.00 92.88 303 LEU A O 1
ATOM 2236 N N . LEU A 1 304 ? -10.083 -19.308 -8.698 1.00 88.94 304 LEU A N 1
ATOM 2237 C CA . LEU A 1 304 ? -9.891 -19.295 -7.247 1.00 88.94 304 LEU A CA 1
ATOM 2238 C C . LEU A 1 304 ? -11.181 -19.641 -6.495 1.00 88.94 304 LEU A C 1
ATOM 2240 O O . LEU A 1 304 ? -11.134 -20.399 -5.527 1.00 88.94 304 LEU A O 1
ATOM 2244 N N . LEU A 1 305 ? -12.334 -19.138 -6.949 1.00 92.00 305 LEU A N 1
ATOM 2245 C CA . LEU A 1 305 ? -13.633 -19.480 -6.366 1.00 92.00 305 LEU A CA 1
ATOM 2246 C C . LEU A 1 305 ? -13.973 -20.958 -6.570 1.00 92.00 305 LEU A C 1
ATOM 2248 O O . LEU A 1 305 ? -14.380 -21.622 -5.618 1.00 92.00 305 LEU A O 1
ATOM 2252 N N . LEU A 1 306 ? -13.765 -21.493 -7.775 1.00 94.06 306 LEU A N 1
ATOM 2253 C CA . LEU A 1 306 ? -13.979 -22.912 -8.063 1.00 94.06 306 LEU A CA 1
ATOM 2254 C C . LEU A 1 306 ? -13.070 -23.798 -7.208 1.00 94.06 306 LEU A C 1
ATOM 2256 O O . LEU A 1 306 ? -13.546 -24.765 -6.617 1.00 94.06 306 LEU A O 1
ATOM 2260 N N . LEU A 1 307 ? -11.791 -23.438 -7.074 1.00 88.50 307 LEU A N 1
ATOM 2261 C CA . LEU A 1 307 ? -10.848 -24.153 -6.218 1.00 88.50 307 LEU A CA 1
ATOM 2262 C C . LEU A 1 307 ? -11.275 -24.101 -4.744 1.00 88.50 307 LEU A C 1
ATOM 2264 O O . LEU A 1 307 ? -11.271 -25.126 -4.063 1.00 88.50 307 LEU A O 1
ATOM 2268 N N . ALA A 1 308 ? -11.686 -22.931 -4.249 1.00 87.56 308 ALA A N 1
ATOM 2269 C CA . ALA A 1 308 ? -12.172 -22.774 -2.881 1.00 87.56 308 ALA A CA 1
ATOM 2270 C C . ALA A 1 308 ? -13.433 -23.615 -2.620 1.00 87.56 308 ALA A C 1
ATOM 2272 O O . ALA A 1 308 ? -13.535 -24.257 -1.574 1.00 87.56 308 ALA A O 1
ATOM 2273 N N . LEU A 1 309 ? -14.370 -23.659 -3.574 1.00 92.12 309 LEU A N 1
ATOM 2274 C CA . LEU A 1 309 ? -15.575 -24.487 -3.494 1.00 92.12 309 LEU A CA 1
ATOM 2275 C C . LEU A 1 309 ? -15.245 -25.983 -3.535 1.00 92.12 309 LEU A C 1
ATOM 2277 O O . LEU A 1 309 ? -15.770 -26.734 -2.715 1.00 92.12 309 LEU A O 1
ATOM 2281 N N . ALA A 1 310 ? -14.343 -26.406 -4.423 1.00 92.00 310 ALA A N 1
ATOM 2282 C CA . ALA A 1 310 ? -13.909 -27.797 -4.543 1.00 92.00 310 ALA A CA 1
ATOM 2283 C C . ALA A 1 310 ? -13.171 -28.296 -3.288 1.00 92.00 310 ALA A C 1
ATOM 2285 O O . ALA A 1 310 ? -13.325 -29.449 -2.890 1.00 92.00 310 ALA A O 1
ATOM 2286 N N . LEU A 1 311 ? -12.390 -27.428 -2.635 1.00 89.88 311 LEU A N 1
ATOM 2287 C CA . LEU A 1 311 ? -11.640 -27.758 -1.419 1.00 89.88 311 LEU A CA 1
ATOM 2288 C C . LEU A 1 311 ? -12.446 -27.582 -0.126 1.00 89.88 311 LEU A C 1
ATOM 2290 O O . LEU A 1 311 ? -12.020 -28.075 0.921 1.00 89.88 311 LEU A O 1
ATOM 2294 N N . ARG A 1 312 ? -13.606 -26.913 -0.170 1.00 91.12 312 ARG A N 1
ATOM 2295 C CA . ARG A 1 312 ? -14.463 -26.665 1.003 1.00 91.12 312 ARG A CA 1
ATOM 2296 C C . ARG A 1 312 ? -14.814 -27.937 1.796 1.00 91.12 312 ARG A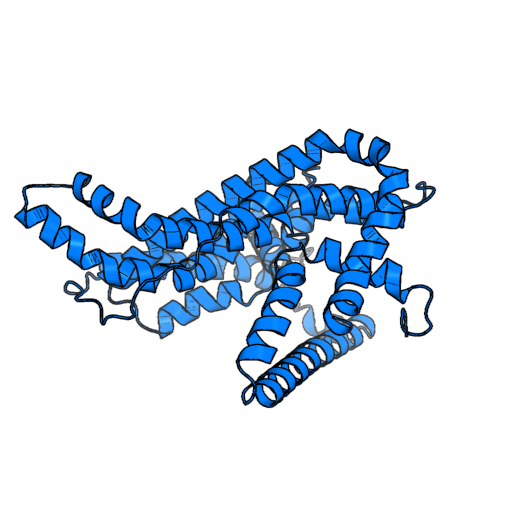 C 1
ATOM 2298 O O . ARG A 1 312 ? -14.769 -27.857 3.024 1.00 91.12 312 ARG A O 1
ATOM 2305 N N . PRO A 1 313 ? -15.115 -29.099 1.177 1.00 95.50 313 PRO A N 1
ATOM 2306 C CA . PRO A 1 313 ? -15.375 -30.342 1.911 1.00 95.50 313 PRO A CA 1
ATOM 2307 C C . PRO A 1 313 ? -14.144 -30.919 2.634 1.00 95.50 313 PRO A C 1
ATOM 2309 O O . PRO A 1 313 ? -14.291 -31.778 3.500 1.00 95.50 313 PRO A O 1
ATOM 2312 N N . PHE A 1 314 ? -12.930 -30.458 2.307 1.00 93.38 314 PHE A N 1
ATOM 2313 C CA . PHE A 1 314 ? -11.664 -31.029 2.775 1.00 93.38 314 PHE A CA 1
ATOM 2314 C C . PHE A 1 314 ? -10.853 -30.019 3.613 1.00 93.38 314 PHE A C 1
ATOM 2316 O O . PHE A 1 314 ? -9.791 -29.560 3.185 1.00 93.38 314 PHE A O 1
ATOM 2323 N N . PRO A 1 315 ? -11.276 -29.685 4.848 1.00 88.94 315 PRO A N 1
ATOM 2324 C CA . PRO A 1 315 ? -10.695 -28.585 5.626 1.00 88.94 315 PRO A CA 1
ATOM 2325 C C . PRO A 1 315 ? -9.206 -28.771 5.956 1.00 88.94 315 PRO A C 1
ATOM 2327 O O . PRO A 1 315 ? -8.454 -27.798 6.010 1.00 88.94 315 PRO A O 1
ATOM 2330 N N . ARG A 1 316 ? -8.745 -30.018 6.141 1.00 88.69 316 ARG A N 1
ATOM 2331 C CA . ARG A 1 316 ? -7.319 -30.319 6.371 1.00 88.69 316 ARG A CA 1
ATOM 2332 C C . ARG A 1 316 ? -6.476 -30.071 5.120 1.00 88.69 316 ARG A C 1
ATOM 2334 O O . ARG A 1 316 ? -5.407 -29.476 5.222 1.00 88.69 316 ARG A O 1
ATOM 2341 N N . LEU A 1 317 ? -6.973 -30.492 3.954 1.00 85.62 317 LEU A N 1
ATOM 2342 C CA . LEU A 1 317 ? -6.310 -30.268 2.670 1.00 85.62 317 LEU A CA 1
ATOM 2343 C C . LEU A 1 317 ? -6.282 -28.776 2.334 1.00 85.62 317 LEU A C 1
ATOM 2345 O O . LEU A 1 317 ? -5.227 -28.256 1.990 1.00 85.62 317 LEU A O 1
ATOM 2349 N N . LEU A 1 318 ? -7.405 -28.079 2.522 1.00 84.56 318 LEU A N 1
ATOM 2350 C CA . LEU A 1 318 ? -7.498 -26.632 2.348 1.00 84.56 318 LEU A CA 1
ATOM 2351 C C . LEU A 1 318 ? -6.490 -25.894 3.237 1.00 84.56 318 LEU A C 1
ATOM 2353 O O . LEU A 1 318 ? -5.791 -25.010 2.753 1.00 84.56 318 LEU A O 1
ATOM 2357 N N . LYS A 1 319 ? -6.361 -26.282 4.515 1.00 82.75 319 LYS A N 1
ATOM 2358 C CA . LYS A 1 319 ? -5.359 -25.707 5.427 1.00 82.75 319 LYS A CA 1
ATOM 2359 C C . LYS A 1 319 ? -3.927 -25.958 4.940 1.00 82.75 319 LYS A C 1
ATOM 2361 O O . LYS A 1 319 ? -3.108 -25.048 5.000 1.00 82.75 319 LYS A O 1
ATOM 2366 N N . GLY A 1 320 ? -3.635 -27.163 4.447 1.00 81.31 320 GLY A N 1
ATOM 2367 C CA . GLY A 1 320 ? -2.323 -27.508 3.893 1.00 81.31 320 GLY A CA 1
ATOM 2368 C C . GLY A 1 320 ? -1.982 -26.710 2.632 1.00 81.31 320 GLY A C 1
ATOM 2369 O O . GLY A 1 320 ? -0.911 -26.118 2.561 1.00 81.31 320 GLY A O 1
ATOM 2370 N N . ILE A 1 321 ? -2.908 -26.642 1.670 1.00 79.56 321 ILE A N 1
ATOM 2371 C CA . ILE A 1 321 ? -2.747 -25.868 0.429 1.00 79.56 321 ILE A CA 1
ATOM 2372 C C . ILE A 1 321 ? -2.580 -24.385 0.751 1.00 79.56 321 ILE A C 1
ATOM 2374 O O . ILE A 1 321 ? -1.652 -23.756 0.252 1.00 79.56 321 ILE A O 1
ATOM 2378 N N . ARG A 1 322 ? -3.425 -23.843 1.635 1.00 78.69 322 ARG A N 1
ATOM 2379 C CA . ARG A 1 322 ? -3.325 -22.454 2.082 1.00 78.69 322 ARG A CA 1
ATOM 2380 C C . ARG A 1 322 ? -1.960 -22.156 2.689 1.00 78.69 322 ARG A C 1
ATOM 2382 O O . ARG A 1 322 ? -1.359 -21.175 2.294 1.00 78.69 322 ARG A O 1
ATOM 2389 N N . GLY A 1 323 ? -1.427 -23.032 3.541 1.00 74.44 323 GLY A N 1
ATOM 2390 C CA . GLY A 1 323 ? -0.092 -22.839 4.115 1.00 74.44 323 GLY A CA 1
ATOM 2391 C C . GLY A 1 323 ? 1.025 -22.726 3.067 1.00 74.44 323 GLY A C 1
ATOM 2392 O O . GLY A 1 323 ? 1.970 -21.973 3.270 1.00 74.44 323 GLY A O 1
ATOM 2393 N N . VAL A 1 324 ? 0.914 -23.423 1.930 1.00 74.06 324 VAL A N 1
ATOM 2394 C CA . VAL A 1 324 ? 1.888 -23.307 0.827 1.00 74.06 324 VAL A CA 1
ATOM 2395 C C . VAL A 1 324 ? 1.647 -22.052 -0.018 1.00 74.06 324 VAL A C 1
ATOM 2397 O O . VAL A 1 324 ? 2.596 -21.386 -0.434 1.00 74.06 324 VAL A O 1
ATOM 2400 N N . LEU A 1 325 ? 0.385 -21.706 -0.274 1.00 74.69 325 LEU A N 1
ATOM 2401 C CA . LEU A 1 325 ? 0.028 -20.490 -1.009 1.00 74.69 325 LEU A CA 1
ATOM 2402 C C . LEU A 1 325 ? 0.356 -19.222 -0.217 1.00 74.69 325 LEU A C 1
ATOM 2404 O O . LEU A 1 325 ? 0.759 -18.227 -0.812 1.00 74.69 325 LEU A O 1
ATOM 2408 N N . ASP A 1 326 ? 0.259 -19.274 1.111 1.00 72.31 326 ASP A N 1
ATOM 2409 C CA . ASP A 1 326 ? 0.628 -18.172 1.991 1.00 72.31 326 ASP A CA 1
ATOM 2410 C C . ASP A 1 326 ? 2.105 -17.805 1.774 1.00 72.31 326 ASP A C 1
ATOM 2412 O O . ASP A 1 326 ? 2.412 -16.626 1.693 1.00 72.31 326 ASP A O 1
ATOM 2416 N N . ILE A 1 327 ? 3.011 -18.767 1.534 1.00 67.56 327 ILE A N 1
ATOM 2417 C CA . ILE A 1 327 ? 4.421 -18.471 1.196 1.00 67.56 327 ILE A CA 1
ATOM 2418 C C . ILE A 1 327 ? 4.518 -17.570 -0.044 1.00 67.56 327 ILE A C 1
ATOM 2420 O O . ILE A 1 327 ? 5.298 -16.626 -0.053 1.00 67.56 327 ILE A O 1
ATOM 2424 N N . HIS A 1 328 ? 3.702 -17.820 -1.068 1.00 71.25 328 HIS A N 1
ATOM 2425 C CA . HIS A 1 328 ? 3.698 -17.041 -2.311 1.00 71.25 328 HIS A CA 1
ATOM 2426 C C . HIS A 1 328 ? 3.072 -15.665 -2.129 1.00 71.25 328 HIS A C 1
ATOM 2428 O O . HIS A 1 328 ? 3.528 -14.696 -2.724 1.00 71.25 328 HIS A O 1
ATOM 2434 N N . TYR A 1 329 ? 2.040 -15.585 -1.293 1.00 65.81 329 TYR A N 1
ATOM 2435 C CA . TYR A 1 329 ? 1.388 -14.330 -0.942 1.00 65.81 329 TYR A CA 1
ATOM 2436 C C . TYR A 1 329 ? 2.277 -13.437 -0.065 1.00 65.81 329 TYR A C 1
ATOM 2438 O O . TYR A 1 329 ? 2.201 -12.213 -0.136 1.00 65.81 329 TYR A O 1
ATOM 2446 N N . LEU A 1 330 ? 3.123 -14.047 0.765 1.00 63.41 330 LEU A N 1
ATOM 2447 C CA . LEU A 1 330 ? 4.073 -13.349 1.628 1.00 63.41 330 LEU A CA 1
ATOM 2448 C C . LEU A 1 330 ? 5.295 -12.832 0.859 1.00 63.41 330 LEU A C 1
ATOM 2450 O O . LEU A 1 330 ? 6.021 -11.980 1.371 1.00 63.41 330 LEU A O 1
ATOM 2454 N N . LEU A 1 331 ? 5.520 -13.321 -0.360 1.00 68.69 331 LEU A N 1
ATOM 2455 C CA . LEU A 1 331 ? 6.568 -12.822 -1.236 1.00 68.69 331 LEU A CA 1
ATOM 2456 C C . LEU A 1 331 ? 6.039 -11.645 -2.063 1.00 68.69 331 LEU A C 1
ATOM 2458 O O . LEU A 1 331 ? 4.951 -11.728 -2.634 1.00 68.69 331 LEU A O 1
ATOM 2462 N N . PRO A 1 332 ? 6.810 -10.553 -2.180 1.00 72.50 332 PRO A N 1
ATOM 2463 C CA . PRO A 1 332 ? 6.534 -9.481 -3.127 1.00 72.50 332 PRO A CA 1
ATOM 2464 C C . PRO A 1 332 ? 6.128 -9.986 -4.519 1.00 72.50 332 PRO A C 1
ATOM 2466 O O . PRO A 1 332 ? 6.761 -10.871 -5.089 1.00 72.50 332 PRO A O 1
ATOM 2469 N N . GLY A 1 333 ? 5.088 -9.399 -5.116 1.00 73.62 333 GLY A N 1
ATOM 2470 C CA . GLY A 1 333 ? 4.587 -9.846 -6.424 1.00 73.62 333 GLY A CA 1
ATOM 2471 C C . GLY A 1 333 ? 5.630 -9.763 -7.548 1.00 73.62 333 GLY A C 1
ATOM 2472 O O . GLY A 1 333 ? 5.592 -10.556 -8.484 1.00 73.62 333 GLY A O 1
ATOM 2473 N N . THR A 1 334 ? 6.606 -8.858 -7.436 1.00 73.25 334 THR A N 1
ATOM 2474 C CA . THR A 1 334 ? 7.748 -8.763 -8.360 1.00 73.25 334 THR A CA 1
ATOM 2475 C C . THR A 1 334 ? 8.648 -9.996 -8.314 1.00 73.25 334 THR A C 1
ATOM 2477 O O . THR A 1 334 ? 9.050 -10.500 -9.358 1.00 73.25 334 THR A O 1
ATOM 2480 N N . LEU A 1 335 ? 8.903 -10.527 -7.118 1.00 77.81 335 LEU A N 1
ATOM 2481 C CA . LEU A 1 335 ? 9.628 -11.777 -6.889 1.00 77.81 335 LEU A CA 1
ATOM 2482 C C . LEU A 1 335 ? 8.911 -12.962 -7.548 1.00 77.81 335 LEU A C 1
ATOM 2484 O O . LEU A 1 335 ? 9.523 -13.764 -8.259 1.00 77.81 335 LEU A O 1
ATOM 2488 N N . LEU A 1 336 ? 7.592 -13.047 -7.351 1.00 81.62 336 LEU A N 1
ATOM 2489 C CA . LEU A 1 336 ? 6.767 -14.069 -7.992 1.00 81.62 336 LEU A CA 1
ATOM 2490 C C . LEU A 1 336 ? 6.798 -13.931 -9.523 1.00 81.62 336 LEU A C 1
ATOM 2492 O O . LEU A 1 336 ? 6.937 -14.923 -10.228 1.00 81.62 336 LEU A O 1
ATOM 2496 N N . GLY A 1 337 ? 6.740 -12.704 -10.043 1.00 81.81 337 GLY A N 1
ATOM 2497 C CA . GLY A 1 337 ? 6.849 -12.435 -11.476 1.00 81.81 337 GLY A CA 1
ATOM 2498 C C . GLY A 1 337 ? 8.167 -12.934 -12.070 1.00 81.81 337 GLY A C 1
ATOM 2499 O O . GLY A 1 337 ? 8.149 -13.723 -13.010 1.00 81.81 337 GLY A O 1
ATOM 2500 N N . VAL A 1 338 ? 9.307 -12.541 -11.490 1.00 82.56 338 VAL A N 1
ATOM 2501 C CA . VAL A 1 338 ? 10.640 -12.970 -11.961 1.00 82.56 338 VAL A CA 1
ATOM 2502 C C . VAL A 1 338 ? 10.795 -14.486 -11.884 1.00 82.56 338 VAL A C 1
ATOM 2504 O O . VAL A 1 338 ? 11.265 -15.109 -12.834 1.00 82.56 338 VAL A O 1
ATOM 2507 N N . SER A 1 339 ? 10.355 -15.100 -10.786 1.00 82.31 339 SER A N 1
ATOM 2508 C CA . SER A 1 339 ? 10.429 -16.554 -10.629 1.00 82.31 339 SER A CA 1
ATOM 2509 C C . SER A 1 339 ? 9.571 -17.318 -11.642 1.00 82.31 339 SER A C 1
ATOM 2511 O O . SER A 1 339 ? 10.009 -18.346 -12.158 1.00 82.31 339 SER A O 1
ATOM 2513 N N . LEU A 1 340 ? 8.385 -16.808 -11.985 1.00 86.50 340 LEU A N 1
ATOM 2514 C CA . LEU A 1 340 ? 7.549 -17.389 -13.035 1.00 86.50 340 LEU A CA 1
ATOM 2515 C C . LEU A 1 340 ? 8.160 -17.204 -14.425 1.00 86.50 340 LEU A C 1
ATOM 2517 O O . LEU A 1 340 ? 8.086 -18.129 -15.226 1.00 86.50 340 LEU A O 1
ATOM 2521 N N . ILE A 1 341 ? 8.796 -16.063 -14.709 1.00 84.81 341 ILE A N 1
ATOM 2522 C CA . ILE A 1 341 ? 9.530 -15.860 -15.968 1.00 84.81 341 ILE A CA 1
ATOM 2523 C C . ILE A 1 341 ? 10.670 -16.872 -16.071 1.00 84.81 341 ILE A C 1
ATOM 2525 O O . ILE A 1 341 ? 10.767 -17.567 -17.073 1.00 84.81 341 ILE A O 1
ATOM 2529 N N . LEU A 1 342 ? 11.490 -17.022 -15.028 1.00 84.44 342 LEU A N 1
ATOM 2530 C CA . LEU A 1 342 ? 12.584 -18.001 -15.012 1.00 84.44 342 LEU A CA 1
ATOM 2531 C C . LEU A 1 342 ? 12.093 -19.436 -15.239 1.00 84.44 342 LEU A C 1
ATOM 2533 O O . LEU A 1 342 ? 12.749 -20.212 -15.929 1.00 84.44 342 LEU A O 1
ATOM 2537 N N . LEU A 1 343 ? 10.936 -19.780 -14.671 1.00 86.69 343 LEU A N 1
ATOM 2538 C CA . LEU A 1 343 ? 10.350 -21.111 -14.795 1.00 86.69 343 LEU A CA 1
ATOM 2539 C C . LEU A 1 343 ? 9.707 -21.354 -16.169 1.00 86.69 343 LEU A C 1
ATOM 2541 O O . LEU A 1 343 ? 9.818 -22.453 -16.707 1.00 86.69 343 LEU A O 1
ATOM 2545 N N . LEU A 1 344 ? 9.004 -20.358 -16.715 1.00 87.44 344 LEU A N 1
ATOM 2546 C CA . LEU A 1 344 ? 8.142 -20.525 -17.888 1.00 87.44 344 LEU A CA 1
ATOM 2547 C C . LEU A 1 344 ? 8.776 -20.042 -19.191 1.00 87.44 344 LEU A C 1
ATOM 2549 O O . LEU A 1 344 ? 8.405 -20.565 -20.236 1.00 87.44 344 LEU A O 1
ATOM 2553 N N . ALA A 1 345 ? 9.721 -19.100 -19.168 1.00 84.69 345 ALA A N 1
ATOM 2554 C CA . ALA A 1 345 ? 10.393 -18.604 -20.374 1.00 84.69 345 ALA A CA 1
ATOM 2555 C C . ALA A 1 345 ? 11.046 -19.708 -21.229 1.00 84.69 345 ALA A C 1
ATOM 2557 O O . ALA A 1 345 ? 10.996 -19.595 -22.451 1.00 84.69 345 ALA A O 1
ATOM 2558 N N . PRO A 1 346 ? 11.593 -20.801 -20.654 1.00 83.56 346 PRO A N 1
ATOM 2559 C CA . PRO A 1 346 ? 12.089 -21.932 -21.444 1.00 83.56 346 PRO A CA 1
ATOM 2560 C C . PRO A 1 346 ? 10.988 -22.794 -22.087 1.00 83.56 346 PRO A C 1
ATOM 2562 O O . PRO A 1 346 ? 11.293 -23.746 -22.802 1.00 83.56 346 PRO A O 1
ATOM 2565 N N . THR A 1 347 ? 9.713 -22.530 -21.797 1.00 86.38 347 THR A N 1
ATOM 2566 C CA . THR A 1 347 ? 8.569 -23.355 -22.205 1.00 86.38 347 THR A CA 1
ATOM 2567 C C . THR A 1 347 ? 7.714 -22.632 -23.248 1.00 86.38 347 THR A C 1
ATOM 2569 O O . THR A 1 347 ? 7.656 -21.402 -23.246 1.00 86.38 347 THR A O 1
ATOM 2572 N N . PRO A 1 348 ? 6.954 -23.359 -24.090 1.00 84.81 348 PRO A N 1
ATOM 2573 C CA . PRO A 1 348 ? 6.044 -22.740 -25.056 1.00 84.81 348 PRO A CA 1
ATOM 2574 C C . PRO A 1 348 ? 4.847 -22.026 -24.403 1.00 84.81 348 PRO A C 1
ATOM 2576 O O . PRO A 1 348 ? 4.008 -21.497 -25.116 1.00 84.81 348 PRO A O 1
ATOM 2579 N N . LEU A 1 349 ? 4.729 -22.037 -23.070 1.00 79.81 349 LEU A N 1
ATOM 2580 C CA . LEU A 1 349 ? 3.646 -21.379 -22.336 1.00 79.81 349 LEU A CA 1
ATOM 2581 C C . LEU A 1 349 ? 3.899 -19.882 -22.112 1.00 79.81 349 LEU A C 1
ATOM 2583 O O . LEU A 1 349 ? 2.984 -19.160 -21.723 1.00 79.81 349 LEU A O 1
ATOM 2587 N N . TYR A 1 350 ? 5.137 -19.412 -22.286 1.00 77.69 350 TYR A N 1
ATOM 2588 C CA . TYR A 1 350 ? 5.497 -18.017 -22.058 1.00 77.69 350 TYR A CA 1
ATOM 2589 C C . TYR A 1 350 ? 5.523 -17.233 -23.373 1.00 77.69 350 TYR A C 1
ATOM 2591 O O . TYR A 1 350 ? 6.197 -17.621 -24.323 1.00 77.69 350 TYR A O 1
ATOM 2599 N N . GLY A 1 351 ? 4.812 -16.102 -23.415 1.00 69.31 351 GLY A N 1
ATOM 2600 C CA . GLY A 1 351 ? 4.768 -15.217 -24.586 1.00 69.31 351 GLY A CA 1
ATOM 2601 C C . GLY A 1 351 ? 3.721 -15.569 -25.654 1.00 69.31 351 GLY A C 1
ATOM 2602 O O . GLY A 1 351 ? 3.739 -14.950 -26.717 1.00 69.31 351 GLY A O 1
ATOM 2603 N N . THR A 1 352 ? 2.817 -16.516 -25.375 1.00 58.59 352 THR A N 1
ATOM 2604 C CA . THR A 1 352 ? 1.668 -16.908 -26.223 1.00 58.59 352 THR A CA 1
ATOM 2605 C C . THR A 1 352 ? 0.379 -16.208 -25.818 1.00 58.59 352 THR A C 1
ATOM 2607 O O . THR A 1 352 ? -0.344 -15.710 -26.708 1.00 58.59 352 THR A O 1
#

Secondary structure (DSSP, 8-state):
-HHHHHHHHHHHHHHHHHGGGHHHHHHTHHHHHHHHHHHHHHHHHHHHHHHHHHHHHHHHT--HHHHHHHHHHHHS-HHHHHHHHHHHHHHTT----HHHHHHHHHHHHHHHHHHHHHHHHHHHHTTHHHHHHHTT--GGGGGGGGHHHHHHHHHHHHHHHHHHHHT--HHHHHHTGGGT---HHHHHHHHHT-TT-S-HHHHHHHHHHHHHHHHHHHHHH------------PPPP-HHHHHHHHHHHHHHHHHHHHHHHHHHHB-TTT--B--THHHHHHSHHHHHHHHHHHHHHHHHHHHHHHHHHHHTT-HHHHHHHHHHHHHHHHS-HHHHHHHHHHHHTTSTTS--

Foldseek 3Di:
DVVLVVLCQLVVLLVVLQVVCLVVLVVCVVQLVLLLVLLLLLLVLLLVLLVLLLVLCQQAVADPVLLVLLVVLQVQDLLLLLQLLVLLCVVVVHDDQLSVSLSVSSSLRCNSVSNVQQNQLCLQCVVQLVVCVVVVNDDPSSVVSSCPLSVLSSLQSSLLSSLCSSLDDRNCVRRPVVNPNHHLLVVLVVLLPDPPDPCSLNNSSNSLVSQVVSLVSSVVSNDPNPDPRDRGPGDDHDNVSNVVSSVSSVVSSCSSVVSVCQVQQADPVPRDGDGCVVVQVPDPVSVVVVVVVVCCVVVVVVVVVVVCVVCVVPVVVVVVVVVSVVSVSSRRVSSVVSSCCSVPVVDPVPPD

Organism: Thermus scotoductus (NCBI:txid37636)

Nearest PDB structures (foldseek):
  8y5f-assembly1_C  TM=7.420E-01  e=9.722E-02  Escherichia coli
  7p5j-assembly1_B  TM=1.509E-01  e=2.972E-01  Homo sapiens
  3vvp-assembly2_B  TM=1.710E-01  e=3.414E+00  Pyrococcus furiosus
  5hu6-assembly1_D  TM=1.254E-01  e=5.610E+00  Trypanosoma brucei brucei

pLDDT: mean 90.07, std 8.97, range [52.84, 98.69]

InterPro domains:
  IPR000515 ABC transporter type 1, transmembrane domain MetI-like [PS50928] (32-222)
  IPR035906 MetI-like superfamily [G3DSA:1.10.3720.10] (1-228)
  IPR035906 MetI-like superfamily [SSF161098] (3-224)
  IPR035906 MetI-like superfamily [SSF161098] (241-351)

Sequence (352 aa):
MALAGVLALPLLALLSRALGHLAEAGEAWDVALNSLALSALGTLLTLGLGLALGWAALLGGVGRSLEGVLLLGYFIPPFVTGMGVLFSMELLGLRLPGALAILLAWTLHYTPLAYVLLKPALGNLLPSLRVARVHGVLGGKRVRVLFPPLLPALLAVGGALYLALLGNFGVPAVLGLPDRVYVLPTLAYARLLSPVAQDPLGEAAALGLWLALLALPAVLLARSALLEAREPLLPPPKPLYRLLFALYALTALALVLLGLLREALQNPYTGRWDPAFTQALGLPLVQKGLRNSLLLALGATGLLLLLALALRPFPRLLKGIRGVLDIHYLLPGTLLGVSLILLLAPTPLYGT

Solvent-accessible surface area (backbone atoms only — not comparable to full-atom values): 18057 Å² total; per-residue (Å²): 113,69,69,61,53,61,68,43,43,33,60,51,52,28,52,66,45,11,68,82,23,48,69,68,39,58,71,45,49,65,33,48,49,44,28,50,52,50,15,53,50,31,25,52,52,14,47,53,50,6,49,52,44,25,49,20,32,59,43,15,60,57,52,71,69,63,51,45,50,31,42,55,42,46,73,44,53,60,39,58,37,22,49,6,38,52,41,27,27,56,74,68,72,51,85,66,60,20,68,57,41,32,39,50,41,49,27,58,39,47,17,42,58,36,20,66,68,43,30,62,63,49,44,61,44,55,51,53,49,56,54,34,42,75,72,68,41,58,81,76,68,28,61,60,70,47,47,75,80,40,41,44,46,50,37,31,54,38,22,54,44,25,40,54,47,50,30,44,37,43,30,39,54,62,37,6,48,86,65,70,42,55,32,50,41,46,47,25,53,51,36,53,67,36,91,82,49,92,49,21,66,28,47,21,30,17,39,32,50,53,53,53,60,70,33,43,61,37,64,74,56,47,42,84,63,87,66,81,92,61,89,52,76,69,68,82,61,37,66,66,33,30,48,54,41,48,52,49,29,51,49,48,36,42,43,30,45,52,18,44,50,45,66,43,36,24,33,91,88,76,70,43,85,47,56,47,59,67,65,47,65,67,35,69,66,48,48,51,49,52,51,50,52,52,51,50,54,52,48,54,52,50,52,53,51,52,50,51,60,72,34,59,89,37,62,70,58,42,52,54,53,46,61,58,49,46,57,59,69,60,38,32,62,58,46,54,49,54,13,46,46,70,63,32,60,89,38,88,79,46,94,116